Protein AF-A8DVA4-F1 (afdb_monomer_lite)

InterPro domains:
  IPR002049 Laminin-type EGF domain [PF00053] (13-59)
  IPR002049 Laminin-type EGF domain [PF00053] (142-187)
  IPR002049 Laminin-type EGF domain [PF00053] (190-232)
  IPR002049 Laminin-type EGF domain [PS01248] (33-64)
  IPR002049 Laminin-type EGF domain [PS01248] (161-192)
  IPR002049 Laminin-type EGF domain [PS01248] (208-234)
  IPR002049 Laminin-type EGF domain [PS50027] (13-61)
  IPR002049 Laminin-type EGF domain [PS50027] (92-137)
  IPR002049 Laminin-type EGF domain [PS50027] (142-189)
  IPR002049 Laminin-type EGF domain [PS50027] (190-236)
  IPR002049 Laminin-type EGF domain [SM00180] (13-59)
  IPR002049 Laminin-type EGF domain [SM00180] (62-90)
  IPR002049 Laminin-type EGF domain [SM00180] (92-135)
  IPR002049 Laminin-type EGF domain [SM00180] (142-187)
  IPR002049 Laminin-type EGF domain [SM00180] (190-234)
  IPR002049 Laminin-type EGF domain [cd00055] (12-58)
  IPR002049 Laminin-type EGF domain [cd00055] (61-93)
  IPR002049 Laminin-type EGF domain [cd00055] (141-186)
  IPR002049 Laminin-type EGF domain [cd00055] (190-230)
  IPR050440 Laminin/Netrin Extracellular Matrix [PTHR10574] (88-228)

Structure (mmCIF, N/CA/C/O backbone):
data_AF-A8DVA4-F1
#
_entry.id   AF-A8DVA4-F1
#
loop_
_atom_site.group_PDB
_atom_site.id
_atom_site.type_symbol
_atom_site.label_atom_id
_atom_site.label_alt_id
_atom_site.label_comp_id
_atom_site.label_asym_id
_atom_site.label_entity_id
_atom_site.label_seq_id
_atom_site.pdbx_PDB_ins_code
_atom_site.Cartn_x
_atom_site.Cartn_y
_atom_site.Cartn_z
_atom_site.occupancy
_atom_site.B_iso_or_equiv
_atom_site.auth_seq_id
_atom_site.auth_comp_id
_atom_site.auth_asym_id
_atom_site.auth_atom_id
_atom_site.pdbx_PDB_model_num
ATOM 1 N N . MET A 1 1 ? 62.170 -13.443 -67.696 1.00 37.50 1 MET A N 1
ATOM 2 C CA . MET A 1 1 ? 60.790 -12.915 -67.699 1.00 37.50 1 MET A CA 1
ATOM 3 C C . MET A 1 1 ? 60.498 -12.445 -66.288 1.00 37.50 1 MET A C 1
ATOM 5 O O . MET A 1 1 ? 60.529 -13.262 -65.378 1.00 37.50 1 MET A O 1
ATOM 9 N N . ALA A 1 2 ? 60.386 -11.131 -66.094 1.00 36.75 2 ALA A N 1
ATOM 10 C CA . ALA A 1 2 ? 60.091 -10.539 -64.796 1.00 36.75 2 ALA A CA 1
ATOM 11 C C . ALA A 1 2 ? 58.636 -10.848 -64.428 1.00 36.75 2 ALA A C 1
ATOM 13 O O . ALA A 1 2 ? 57.734 -10.606 -65.226 1.00 36.75 2 ALA A O 1
ATOM 14 N N . ILE A 1 3 ? 58.431 -11.410 -63.241 1.00 45.62 3 ILE A N 1
ATOM 15 C CA . ILE A 1 3 ? 57.110 -11.604 -62.650 1.00 45.62 3 ILE A CA 1
ATOM 16 C C . ILE A 1 3 ? 56.708 -10.232 -62.107 1.00 45.62 3 ILE A C 1
ATOM 18 O O . ILE A 1 3 ? 57.308 -9.738 -61.153 1.00 45.62 3 ILE A O 1
ATOM 22 N N . SER A 1 4 ? 55.777 -9.565 -62.780 1.00 40.62 4 SER A N 1
ATOM 23 C CA . SER A 1 4 ? 55.211 -8.292 -62.345 1.00 40.62 4 SER A CA 1
ATOM 24 C C . SER A 1 4 ? 54.438 -8.502 -61.042 1.00 40.62 4 SER A C 1
ATOM 26 O O . SER A 1 4 ? 53.299 -8.965 -61.057 1.00 40.62 4 SER A O 1
ATOM 28 N N . ASN A 1 5 ? 55.075 -8.175 -59.916 1.00 46.50 5 ASN A N 1
ATOM 29 C CA . ASN A 1 5 ? 54.408 -7.951 -58.637 1.00 46.50 5 ASN A CA 1
ATOM 30 C C . ASN A 1 5 ? 53.567 -6.673 -58.759 1.00 46.50 5 ASN A C 1
ATOM 32 O O . ASN A 1 5 ? 54.051 -5.573 -58.492 1.00 46.50 5 ASN A O 1
ATOM 36 N N . GLU A 1 6 ? 52.315 -6.816 -59.188 1.00 52.66 6 GLU A N 1
ATOM 37 C CA . GLU A 1 6 ? 51.315 -5.774 -58.981 1.00 52.66 6 GLU A CA 1
ATOM 38 C C . GLU A 1 6 ? 51.018 -5.689 -57.473 1.00 52.66 6 GLU A C 1
ATOM 40 O O . GLU A 1 6 ? 50.714 -6.712 -56.850 1.00 52.66 6 GLU A O 1
ATOM 45 N N . PRO A 1 7 ? 51.142 -4.510 -56.841 1.00 56.00 7 PRO A N 1
ATOM 46 C CA . PRO A 1 7 ? 50.839 -4.369 -55.427 1.00 56.00 7 PRO A CA 1
ATOM 47 C C . PRO A 1 7 ? 49.340 -4.605 -55.232 1.00 56.00 7 PRO A C 1
ATOM 49 O O . PRO A 1 7 ? 48.528 -4.038 -55.961 1.00 56.00 7 PRO A O 1
ATOM 52 N N . PHE A 1 8 ? 48.973 -5.433 -54.249 1.00 52.84 8 PHE A N 1
ATOM 53 C CA . PHE A 1 8 ? 47.598 -5.572 -53.764 1.00 52.84 8 PHE A CA 1
ATOM 54 C C . PHE A 1 8 ? 47.007 -4.174 -53.543 1.00 52.84 8 PHE A C 1
ATOM 56 O O . PHE A 1 8 ? 47.303 -3.509 -52.551 1.00 52.84 8 PHE A O 1
ATOM 63 N N . ARG A 1 9 ? 46.209 -3.692 -54.497 1.00 53.12 9 ARG A N 1
ATOM 64 C CA . ARG A 1 9 ? 45.532 -2.407 -54.385 1.00 53.12 9 ARG A CA 1
ATOM 65 C C . ARG A 1 9 ? 44.476 -2.575 -53.306 1.00 53.12 9 ARG A C 1
ATOM 67 O O . ARG A 1 9 ? 43.527 -3.335 -53.493 1.00 53.12 9 ARG A O 1
ATOM 74 N N . SER A 1 10 ? 44.677 -1.919 -52.165 1.00 54.81 10 SER A N 1
ATOM 75 C CA . SER A 1 10 ? 43.708 -1.889 -51.072 1.00 54.81 10 SER A CA 1
ATOM 76 C C . SER A 1 10 ? 42.326 -1.566 -51.653 1.00 54.81 10 SER A C 1
ATOM 78 O O . SER A 1 10 ? 42.236 -0.638 -52.468 1.00 54.81 10 SER A O 1
ATOM 80 N N . PRO A 1 11 ? 41.259 -2.315 -51.311 1.00 64.12 11 PRO A N 1
ATOM 81 C CA . PRO A 1 11 ? 39.921 -1.973 -51.773 1.00 64.12 11 PRO A CA 1
ATOM 82 C C . PRO A 1 11 ? 39.641 -0.519 -51.399 1.00 64.12 11 PRO A C 1
ATOM 84 O O . PRO A 1 11 ? 39.952 -0.102 -50.282 1.00 64.12 11 PRO A O 1
ATOM 87 N N . ALA A 1 12 ? 39.114 0.256 -52.350 1.00 72.38 12 ALA A N 1
ATOM 88 C CA . ALA A 1 12 ? 38.817 1.666 -52.136 1.00 72.38 12 ALA A CA 1
ATOM 89 C C . ALA A 1 12 ? 38.001 1.846 -50.844 1.00 72.38 12 ALA A C 1
ATOM 91 O O . ALA A 1 12 ? 37.095 1.054 -50.563 1.00 72.38 12 ALA A O 1
ATOM 92 N N . CYS A 1 13 ? 38.342 2.865 -50.050 1.00 80.06 13 CYS A N 1
ATOM 93 C CA . CYS A 1 13 ? 37.612 3.177 -48.827 1.00 80.06 13 CYS A CA 1
ATOM 94 C C . CYS A 1 13 ? 36.155 3.505 -49.196 1.00 80.06 13 CYS A C 1
ATOM 96 O O . CYS A 1 13 ? 35.896 4.479 -49.897 1.00 80.06 13 CYS A O 1
ATOM 98 N N . SER A 1 14 ? 35.217 2.665 -48.758 1.00 88.62 14 SER A N 1
ATOM 99 C CA . SER A 1 14 ? 33.776 2.839 -48.970 1.00 88.62 14 SER A CA 1
ATOM 100 C C . SER A 1 14 ? 33.140 3.216 -47.639 1.00 88.62 14 SER A C 1
ATOM 102 O O . SER A 1 14 ? 32.446 2.407 -47.032 1.00 88.62 14 SER A O 1
ATOM 104 N N . CYS A 1 15 ? 33.480 4.406 -47.151 1.00 90.88 15 CYS A N 1
ATOM 105 C CA . CYS A 1 15 ? 33.060 4.908 -45.849 1.00 90.88 15 CYS A CA 1
ATOM 106 C C . CYS A 1 15 ? 31.661 5.547 -45.928 1.00 90.88 15 CYS A C 1
ATOM 108 O O . CYS A 1 15 ? 31.385 6.317 -46.848 1.00 90.88 15 CYS A O 1
ATOM 110 N N . ASP A 1 16 ? 30.792 5.260 -44.957 1.00 93.19 16 ASP A N 1
ATOM 111 C CA . ASP A 1 16 ? 29.444 5.826 -44.867 1.00 93.19 16 ASP A CA 1
ATOM 112 C C . ASP A 1 16 ? 29.509 7.345 -44.614 1.00 93.19 16 ASP A C 1
ATOM 114 O O . ASP A 1 16 ? 30.217 7.777 -43.694 1.00 93.19 16 ASP A O 1
ATOM 118 N N . PRO A 1 17 ? 28.788 8.174 -45.389 1.00 91.94 17 PRO A N 1
ATOM 119 C CA . PRO A 1 17 ? 28.877 9.630 -45.293 1.00 91.94 17 PRO A CA 1
ATOM 120 C C . PRO A 1 17 ? 28.324 10.218 -43.994 1.00 91.94 17 PRO A C 1
ATOM 122 O O . PRO A 1 17 ? 28.777 11.279 -43.554 1.00 91.94 17 PRO A O 1
ATOM 125 N N . LEU A 1 18 ? 27.356 9.556 -43.363 1.00 92.31 18 LEU A N 1
ATOM 126 C CA . LEU A 1 18 ? 26.796 9.995 -42.091 1.00 92.31 18 LEU A CA 1
ATOM 127 C C . LEU A 1 18 ? 27.653 9.495 -40.933 1.00 92.31 18 LEU A C 1
ATOM 129 O O . LEU A 1 18 ? 27.952 10.280 -40.035 1.00 92.31 18 LEU A O 1
ATOM 133 N N . GLY A 1 19 ? 28.100 8.241 -40.976 1.00 91.56 19 GLY A N 1
ATOM 134 C CA . GLY A 1 19 ? 28.816 7.593 -39.880 1.00 91.56 19 GLY A CA 1
ATOM 135 C C . GLY A 1 19 ? 30.330 7.822 -39.844 1.00 91.56 19 GLY A C 1
ATOM 136 O O . GLY A 1 19 ? 30.945 7.673 -38.784 1.00 91.56 19 GLY A O 1
ATOM 137 N N . SER A 1 20 ? 30.954 8.220 -40.953 1.00 94.19 20 SER A N 1
ATOM 138 C CA . SER A 1 20 ? 32.409 8.416 -41.050 1.00 94.19 20 SER A CA 1
ATOM 139 C C . SER A 1 20 ? 32.813 9.880 -40.912 1.00 94.19 20 SER A C 1
ATOM 141 O O . SER A 1 20 ? 32.135 10.787 -41.389 1.00 94.19 20 SER A O 1
ATOM 143 N N . ARG A 1 21 ? 33.958 10.135 -40.271 1.00 91.94 21 ARG A N 1
ATOM 144 C CA . ARG A 1 21 ? 34.564 11.476 -40.174 1.00 91.94 21 ARG A CA 1
ATOM 145 C C . ARG A 1 21 ? 35.151 11.937 -41.507 1.00 91.94 21 ARG A C 1
ATOM 147 O O . ARG A 1 21 ? 35.203 13.133 -41.766 1.00 91.94 21 ARG A O 1
ATOM 154 N N . THR A 1 22 ? 35.603 10.987 -42.317 1.00 87.00 22 THR A N 1
ATOM 155 C CA . THR A 1 22 ? 36.214 11.191 -43.631 1.00 87.00 22 THR A CA 1
ATOM 156 C C . THR A 1 22 ? 35.702 10.118 -44.595 1.00 87.00 22 THR A C 1
ATOM 158 O O . THR A 1 22 ? 35.443 8.988 -44.188 1.00 87.00 22 THR A O 1
ATOM 161 N N . LEU A 1 23 ? 35.526 10.476 -45.871 1.00 82.19 23 LEU A N 1
ATOM 162 C CA . LEU A 1 23 ? 34.936 9.590 -46.890 1.00 82.19 23 LEU A CA 1
ATOM 163 C C . LEU A 1 23 ? 35.958 8.683 -47.587 1.00 82.19 23 LEU A C 1
ATOM 165 O O . LEU A 1 23 ? 35.612 7.598 -48.042 1.00 82.19 23 LEU A O 1
ATOM 169 N N . SER A 1 24 ? 37.210 9.134 -47.668 1.00 79.38 24 SER A N 1
ATOM 170 C CA . SER A 1 24 ? 38.238 8.517 -48.519 1.00 79.38 24 SER A CA 1
ATOM 171 C C . SER A 1 24 ? 39.495 8.106 -47.751 1.00 79.38 24 SER A C 1
ATOM 173 O O . SER A 1 24 ? 40.436 7.596 -48.352 1.00 79.38 24 SER A O 1
ATOM 175 N N . GLU A 1 25 ? 39.528 8.335 -46.436 1.00 83.19 25 GLU A N 1
ATOM 176 C CA . GLU A 1 25 ? 40.659 7.985 -45.575 1.00 83.19 25 GLU A CA 1
ATOM 177 C C . GLU A 1 25 ? 40.279 6.804 -44.678 1.00 83.19 25 GLU A C 1
ATOM 179 O O . GLU A 1 25 ? 39.470 6.936 -43.757 1.00 83.19 25 GLU A O 1
ATOM 184 N N . CYS A 1 26 ? 40.884 5.650 -44.938 1.00 86.12 26 CYS A N 1
ATOM 185 C CA . CYS A 1 26 ? 40.754 4.450 -44.122 1.00 86.12 26 CYS A CA 1
ATOM 186 C C . CYS A 1 26 ? 42.135 3.865 -43.805 1.00 86.12 26 CYS A C 1
ATOM 188 O O . CYS A 1 26 ? 43.135 4.213 -44.438 1.00 86.12 26 CYS A O 1
ATOM 190 N N . GLU A 1 27 ? 42.206 3.011 -42.786 1.00 86.94 27 GLU A N 1
ATOM 191 C CA . GLU A 1 27 ? 43.469 2.419 -42.350 1.00 86.94 27 GLU A CA 1
ATOM 192 C C . GLU A 1 27 ? 44.123 1.579 -43.465 1.00 86.94 27 GLU A C 1
ATOM 194 O O . GLU A 1 27 ? 43.429 0.806 -44.135 1.00 86.94 27 GLU A O 1
ATOM 199 N N . PRO A 1 28 ? 45.458 1.675 -43.652 1.00 78.75 28 PRO A N 1
ATOM 200 C CA . PRO A 1 28 ? 46.164 0.980 -44.735 1.00 78.75 28 PRO A CA 1
ATOM 201 C C . PRO A 1 28 ? 46.020 -0.546 -44.691 1.00 78.75 28 PRO A C 1
ATOM 203 O O . PRO A 1 28 ? 46.065 -1.204 -45.729 1.00 78.75 28 PRO A O 1
ATOM 206 N N . TYR A 1 29 ? 45.832 -1.100 -43.491 1.00 78.12 29 TYR A N 1
ATOM 207 C CA . TYR A 1 29 ? 45.608 -2.519 -43.240 1.00 78.12 29 TYR A CA 1
ATOM 208 C C . TYR A 1 29 ? 44.183 -2.708 -42.711 1.00 78.12 29 TYR A C 1
ATOM 210 O O . TYR A 1 29 ? 43.755 -1.999 -41.809 1.00 78.12 29 TYR A O 1
ATOM 218 N N . GLY A 1 30 ? 43.418 -3.632 -43.296 1.00 79.69 30 GLY A N 1
ATOM 219 C CA . GLY A 1 30 ? 42.023 -3.895 -42.906 1.00 79.69 30 GLY A CA 1
ATOM 220 C C . GLY A 1 30 ? 40.982 -2.898 -43.445 1.00 79.69 30 GLY A C 1
ATOM 221 O O . GLY A 1 30 ? 39.808 -3.256 -43.543 1.00 79.69 30 GLY A O 1
ATOM 222 N N . GLY A 1 31 ? 41.386 -1.694 -43.872 1.00 85.06 31 GLY A N 1
ATOM 223 C CA . GLY A 1 31 ? 40.503 -0.729 -44.540 1.00 85.06 31 GLY A CA 1
ATOM 224 C C . GLY A 1 31 ? 39.415 -0.150 -43.633 1.00 85.06 31 GLY A C 1
ATOM 225 O O . GLY A 1 31 ? 38.312 0.112 -44.108 1.00 85.06 31 GLY A O 1
ATOM 226 N N . GLN A 1 32 ? 39.700 -0.000 -42.337 1.00 90.38 32 GLN A N 1
ATOM 227 C CA . GLN A 1 32 ? 38.777 0.558 -41.348 1.00 90.38 32 GLN A CA 1
ATOM 228 C C . GLN A 1 32 ? 38.644 2.079 -41.522 1.00 90.38 32 GLN A C 1
ATOM 230 O O . GLN A 1 32 ? 39.634 2.811 -41.472 1.00 90.38 32 GLN A O 1
ATOM 235 N N . CYS A 1 33 ? 37.419 2.564 -41.711 1.00 92.50 33 CYS A N 1
ATOM 236 C CA . CYS A 1 33 ? 37.088 3.986 -41.782 1.00 92.50 33 CYS A CA 1
ATOM 237 C C . CYS A 1 33 ? 37.129 4.643 -40.393 1.00 92.50 33 CYS A C 1
ATOM 239 O O . CYS A 1 33 ? 36.908 3.998 -39.362 1.00 92.50 33 CYS A O 1
ATOM 241 N N . ARG A 1 34 ? 37.384 5.957 -40.350 1.00 93.00 34 ARG A N 1
ATOM 242 C CA . ARG A 1 34 ? 37.412 6.719 -39.090 1.00 93.00 34 ARG A CA 1
ATOM 243 C C . ARG A 1 34 ? 35.992 7.074 -38.651 1.00 93.00 34 ARG A C 1
ATOM 245 O O . ARG A 1 34 ? 35.447 8.087 -39.082 1.00 93.00 34 ARG A O 1
ATOM 252 N N . CYS A 1 35 ? 35.401 6.270 -37.774 1.00 94.12 35 CYS A N 1
ATOM 253 C CA . CYS A 1 35 ? 34.000 6.435 -37.380 1.00 94.12 35 CYS A CA 1
ATOM 254 C C . CYS A 1 35 ? 33.743 7.628 -36.440 1.00 94.12 35 CYS A C 1
ATOM 256 O O . CYS A 1 35 ? 34.598 8.054 -35.646 1.00 94.12 35 CYS A O 1
ATOM 258 N N . LYS A 1 36 ? 32.533 8.184 -36.531 1.00 95.44 36 LYS A N 1
ATOM 259 C CA . LYS A 1 36 ? 31.990 9.179 -35.598 1.00 95.44 36 LYS A CA 1
ATOM 260 C C . LYS A 1 36 ? 31.620 8.538 -34.247 1.00 95.44 36 LYS A C 1
ATOM 262 O O . LYS A 1 36 ? 31.597 7.309 -34.128 1.00 95.44 36 LYS A O 1
ATOM 267 N N . PRO A 1 37 ? 31.397 9.339 -33.187 1.00 96.44 37 PRO A N 1
ATOM 268 C CA . PRO A 1 37 ? 31.003 8.818 -31.879 1.00 96.44 37 PRO A CA 1
ATOM 269 C C . PRO A 1 37 ? 29.767 7.911 -31.960 1.00 96.44 37 PRO A C 1
ATOM 271 O O . PRO A 1 37 ? 28.812 8.213 -32.667 1.00 96.44 37 PRO A O 1
ATOM 274 N N . GLY A 1 38 ? 29.803 6.779 -31.252 1.00 94.31 38 GLY A N 1
ATOM 275 C CA . GLY A 1 38 ? 28.694 5.818 -31.238 1.00 94.31 38 GLY A CA 1
ATOM 276 C C . GLY A 1 38 ? 28.520 4.988 -32.518 1.00 94.31 38 GLY A C 1
ATOM 277 O O . GLY A 1 38 ? 27.578 4.210 -32.584 1.00 94.31 38 GLY A O 1
ATOM 278 N N . VAL A 1 39 ? 29.412 5.110 -33.508 1.00 95.69 39 VAL A N 1
ATOM 279 C CA . VAL A 1 39 ? 29.338 4.414 -34.807 1.00 95.69 39 VAL A CA 1
ATOM 280 C C . VAL A 1 39 ? 30.402 3.316 -34.911 1.00 95.69 39 VAL A C 1
ATOM 282 O O . VAL A 1 39 ? 31.525 3.487 -34.431 1.00 95.69 39 VAL A O 1
ATOM 285 N N . GLU A 1 40 ? 30.071 2.192 -35.540 1.00 94.44 40 GLU A N 1
ATOM 286 C CA . GLU A 1 40 ? 30.965 1.056 -35.787 1.00 94.44 40 GLU A CA 1
ATOM 287 C C . GLU A 1 40 ? 30.783 0.438 -37.181 1.00 94.44 40 GLU A C 1
ATOM 289 O O . GLU A 1 40 ? 29.940 0.855 -37.974 1.00 94.44 40 GLU A O 1
ATOM 294 N N . GLY A 1 41 ? 31.574 -0.602 -37.453 1.00 92.50 41 GLY A N 1
ATOM 295 C CA . GLY A 1 41 ? 31.666 -1.255 -38.753 1.00 92.50 41 GLY A CA 1
ATOM 296 C C . GLY A 1 41 ? 32.879 -0.758 -39.529 1.00 92.50 41 GLY A C 1
ATOM 297 O O . GLY A 1 41 ? 33.401 0.327 -39.269 1.00 92.50 41 GLY A O 1
ATOM 298 N N . ARG A 1 42 ? 33.340 -1.563 -40.491 1.00 91.44 42 ARG A N 1
ATOM 299 C CA . ARG A 1 42 ? 34.504 -1.228 -41.328 1.00 91.44 42 ARG A CA 1
ATOM 300 C C . ARG A 1 42 ? 34.286 0.066 -42.111 1.00 91.44 42 ARG A C 1
ATOM 302 O O . ARG A 1 42 ? 35.203 0.863 -42.252 1.00 91.44 42 ARG A O 1
ATOM 309 N N . ASP A 1 43 ? 33.066 0.256 -42.585 1.00 92.88 43 ASP A N 1
ATOM 310 C CA . ASP A 1 43 ? 32.562 1.410 -43.323 1.00 92.88 43 ASP A CA 1
ATOM 311 C C . ASP A 1 43 ? 31.897 2.464 -42.428 1.00 92.88 43 ASP A C 1
ATOM 313 O O . ASP A 1 43 ? 31.468 3.491 -42.934 1.00 92.88 43 ASP A O 1
ATOM 317 N N . CYS A 1 44 ? 31.804 2.236 -41.115 1.00 94.44 44 CYS A N 1
ATOM 318 C CA . CYS A 1 44 ? 31.033 3.072 -40.196 1.00 94.44 44 CYS A CA 1
ATOM 319 C C . CYS A 1 44 ? 29.532 3.163 -40.547 1.00 94.44 44 CYS A C 1
ATOM 321 O O . CYS A 1 44 ? 28.903 4.188 -40.296 1.00 94.44 44 CYS A O 1
ATOM 323 N N . GLY A 1 45 ? 28.948 2.109 -41.125 1.00 94.00 45 GLY A N 1
ATOM 324 C CA . GLY A 1 45 ? 27.555 2.114 -41.586 1.00 94.00 45 GLY A CA 1
ATOM 325 C C . GLY A 1 45 ? 26.488 1.867 -40.511 1.00 94.00 45 GLY A C 1
ATOM 326 O O . GLY A 1 45 ? 25.301 1.868 -40.831 1.00 94.00 45 GLY A O 1
ATOM 327 N N . ARG A 1 46 ? 26.850 1.618 -39.241 1.00 94.69 46 ARG A N 1
ATOM 328 C CA . ARG A 1 46 ? 25.865 1.299 -38.187 1.00 94.69 46 ARG A CA 1
ATOM 329 C C . ARG A 1 46 ? 26.241 1.817 -36.805 1.00 94.69 46 ARG A C 1
ATOM 331 O O . ARG A 1 46 ? 27.412 2.032 -36.502 1.00 94.69 46 ARG A O 1
ATOM 338 N N . CYS A 1 47 ? 25.240 1.995 -35.950 1.00 95.62 47 CYS A N 1
ATOM 339 C CA . CYS A 1 47 ? 25.467 2.351 -34.553 1.00 95.62 47 CYS A CA 1
ATOM 340 C C . CYS A 1 47 ? 26.055 1.176 -33.762 1.00 95.62 47 CYS A C 1
ATOM 342 O O . CYS A 1 47 ? 25.744 0.013 -34.023 1.00 95.62 47 CYS A O 1
ATOM 344 N N . LYS A 1 48 ? 26.895 1.498 -32.775 1.00 94.06 48 LYS A N 1
ATOM 345 C CA . LYS A 1 48 ? 27.372 0.555 -31.758 1.00 94.06 48 LYS A CA 1
ATOM 346 C C . LYS A 1 48 ? 26.196 0.059 -30.914 1.00 94.06 48 LYS A C 1
ATOM 348 O O . LYS A 1 48 ? 25.263 0.832 -30.693 1.00 94.06 48 LYS A O 1
ATOM 353 N N . PRO A 1 49 ? 26.256 -1.164 -30.358 1.00 90.94 49 PRO A N 1
ATOM 354 C CA . PRO A 1 49 ? 25.323 -1.582 -29.317 1.00 90.94 49 PRO A CA 1
ATOM 355 C C . PRO A 1 49 ? 25.243 -0.531 -28.200 1.00 90.94 49 PRO A C 1
ATOM 357 O O . PRO A 1 49 ? 26.273 -0.036 -27.737 1.00 90.94 49 PRO A O 1
ATOM 360 N N . GLY A 1 50 ? 24.025 -0.162 -27.801 1.00 90.25 50 GLY A N 1
ATOM 361 C CA . GLY A 1 50 ? 23.795 0.926 -26.843 1.00 90.25 50 GLY A CA 1
ATOM 362 C C . GLY A 1 50 ? 23.740 2.328 -27.467 1.00 90.25 50 GLY A C 1
ATOM 363 O O . GLY A 1 50 ? 23.701 3.311 -26.728 1.00 90.25 50 GLY A O 1
ATOM 364 N N . PHE A 1 51 ? 23.720 2.444 -28.800 1.00 93.94 51 PHE A N 1
ATOM 365 C CA . PHE A 1 51 ? 23.526 3.699 -29.523 1.00 93.94 51 PHE A CA 1
ATOM 366 C C . PHE A 1 51 ? 22.472 3.557 -30.631 1.00 93.94 51 PHE A C 1
ATOM 368 O O . PHE A 1 51 ? 22.334 2.497 -31.235 1.00 93.94 51 PHE A O 1
ATOM 375 N N . TYR A 1 52 ? 21.766 4.646 -30.934 1.00 94.94 52 TYR A N 1
ATOM 376 C CA . TYR A 1 52 ? 20.719 4.704 -31.952 1.00 94.94 52 TYR A CA 1
ATOM 377 C C . TYR A 1 52 ? 20.715 6.042 -32.699 1.00 94.94 52 TYR A C 1
ATOM 379 O O . TYR A 1 52 ? 21.377 6.997 -32.285 1.00 94.94 52 TYR A O 1
ATOM 387 N N . ASN A 1 53 ? 19.924 6.118 -33.772 1.00 94.19 53 ASN A N 1
ATOM 388 C CA . ASN A 1 53 ? 19.677 7.328 -34.561 1.00 94.19 53 ASN A CA 1
ATOM 389 C C . ASN A 1 53 ? 20.977 7.960 -35.096 1.00 94.19 53 ASN A C 1
ATOM 391 O O . ASN A 1 53 ? 21.549 8.882 -34.509 1.00 94.19 53 ASN A O 1
ATOM 395 N N . MET A 1 54 ? 21.439 7.422 -36.227 1.00 94.50 54 MET A N 1
ATOM 396 C CA . MET A 1 54 ? 22.615 7.900 -36.952 1.00 94.50 54 MET A CA 1
ATOM 397 C C . MET A 1 54 ? 22.355 9.281 -37.565 1.00 94.50 54 MET A C 1
ATOM 399 O O . MET A 1 54 ? 21.497 9.437 -38.433 1.00 94.50 54 MET A O 1
ATOM 403 N N . THR A 1 55 ? 23.141 10.274 -37.157 1.00 93.38 55 THR A N 1
ATOM 404 C CA . THR A 1 55 ? 23.093 11.644 -37.688 1.00 93.38 55 THR A CA 1
ATOM 405 C C . THR A 1 55 ? 24.465 12.090 -38.192 1.00 93.38 55 THR A C 1
ATOM 407 O O . THR A 1 55 ? 25.452 11.362 -38.078 1.00 93.38 55 THR A O 1
ATOM 410 N N . SER A 1 56 ? 24.567 13.323 -38.702 1.00 91.31 56 SER A N 1
ATOM 411 C CA . SER A 1 56 ? 25.855 13.925 -39.065 1.00 91.31 56 SER A CA 1
ATOM 412 C C . SER A 1 56 ? 26.836 14.040 -37.891 1.00 91.31 56 SER A C 1
ATOM 414 O O . SER A 1 56 ? 28.033 14.139 -38.140 1.00 91.31 56 SER A O 1
ATOM 416 N N . GLU A 1 57 ? 26.370 13.979 -36.643 1.00 93.31 57 GLU A N 1
ATOM 417 C CA . GLU A 1 57 ? 27.211 14.031 -35.438 1.00 93.31 57 GLU A CA 1
ATOM 418 C C . GLU A 1 57 ? 27.620 12.634 -34.923 1.00 93.31 57 GLU A C 1
ATOM 420 O O . GLU A 1 57 ? 28.450 12.519 -34.020 1.00 93.31 57 GLU A O 1
ATOM 425 N N . GLY A 1 58 ? 27.081 11.559 -35.509 1.00 93.50 58 GLY A N 1
ATOM 426 C CA . GLY A 1 58 ? 27.220 10.178 -35.033 1.00 93.50 58 GLY A CA 1
ATOM 427 C C . GLY A 1 58 ? 25.917 9.623 -34.452 1.00 93.50 58 GLY A C 1
ATOM 428 O O . GLY A 1 58 ? 24.833 10.133 -34.752 1.00 93.50 58 GLY A O 1
ATOM 429 N N . CYS A 1 59 ? 26.019 8.572 -33.632 1.00 96.44 59 CYS A N 1
ATOM 430 C CA . CYS A 1 59 ? 24.865 7.953 -32.971 1.00 96.44 59 CYS A CA 1
ATOM 431 C C . CYS A 1 59 ? 24.695 8.448 -31.533 1.00 96.44 59 CYS A C 1
ATOM 433 O O . CYS A 1 59 ? 25.668 8.719 -30.823 1.00 96.44 59 CYS A O 1
ATOM 435 N N . ARG A 1 60 ? 23.443 8.516 -31.077 1.00 94.75 60 ARG A N 1
ATOM 436 C CA . ARG A 1 60 ? 23.069 8.932 -29.720 1.00 94.75 60 ARG A CA 1
ATOM 437 C C . ARG A 1 60 ? 23.041 7.726 -28.779 1.00 94.75 60 ARG A C 1
ATOM 439 O O . ARG A 1 60 ? 22.571 6.674 -29.197 1.00 94.75 60 ARG A O 1
ATOM 446 N N . PRO A 1 61 ? 23.506 7.842 -27.526 1.00 93.00 61 PRO A N 1
ATOM 447 C CA . PRO A 1 61 ? 23.425 6.739 -26.571 1.00 93.00 61 PRO A CA 1
ATOM 448 C C . PRO A 1 61 ? 21.964 6.415 -26.223 1.00 93.00 61 PRO A C 1
ATOM 450 O O . PRO A 1 61 ? 21.137 7.324 -26.112 1.00 93.00 61 PRO A O 1
ATOM 453 N N . CYS A 1 62 ? 21.652 5.132 -26.038 1.00 91.94 62 CYS A N 1
ATOM 454 C CA . CYS A 1 62 ? 20.360 4.670 -25.531 1.00 91.94 62 CYS A CA 1
ATOM 455 C C . CYS A 1 62 ? 20.131 5.182 -24.095 1.00 91.94 62 CYS A C 1
ATOM 457 O O . CYS A 1 62 ? 21.063 5.217 -23.292 1.00 91.94 62 CYS A O 1
ATOM 459 N N . ASP A 1 63 ? 18.885 5.505 -23.738 1.00 90.06 63 ASP A N 1
ATOM 460 C CA . ASP A 1 63 ? 18.496 5.869 -22.363 1.00 90.06 63 ASP A CA 1
ATOM 461 C C . ASP A 1 63 ? 17.691 4.744 -21.692 1.00 90.06 63 ASP A C 1
ATOM 463 O O . ASP A 1 63 ? 16.584 4.930 -21.193 1.00 90.06 63 ASP A O 1
ATOM 467 N N . CYS A 1 64 ? 18.244 3.533 -21.722 1.00 88.88 64 CYS A N 1
ATOM 468 C CA . CYS A 1 64 ? 17.637 2.354 -21.111 1.00 88.88 64 CYS A CA 1
ATOM 469 C C . CYS A 1 64 ? 18.254 2.119 -19.723 1.00 88.88 64 CYS A C 1
ATOM 471 O O . CYS A 1 64 ? 19.470 1.961 -19.598 1.00 88.88 64 CYS A O 1
ATOM 473 N N . LYS A 1 65 ? 17.420 2.085 -18.681 1.00 83.62 65 LYS A N 1
ATOM 474 C CA . LYS A 1 65 ? 17.785 1.863 -17.271 1.00 83.62 65 LYS A CA 1
ATOM 475 C C . LYS A 1 65 ? 17.909 0.381 -16.892 1.00 83.62 65 LYS A C 1
ATOM 477 O O . LYS A 1 65 ? 18.448 0.077 -15.832 1.00 83.62 65 LYS A O 1
ATOM 482 N N . GLY A 1 66 ? 17.412 -0.522 -17.737 1.00 71.25 66 GLY A N 1
ATOM 483 C CA . GLY A 1 66 ? 17.501 -1.969 -17.532 1.00 71.25 66 GLY A CA 1
ATOM 484 C C . GLY A 1 66 ? 18.915 -2.536 -17.739 1.00 71.25 66 GLY A C 1
ATOM 485 O O . GLY A 1 66 ? 19.789 -1.855 -18.283 1.00 71.25 66 GLY A O 1
ATOM 486 N N . PRO A 1 67 ? 19.160 -3.798 -17.339 1.00 62.94 67 PRO A N 1
ATOM 487 C CA . PRO A 1 67 ? 20.459 -4.440 -17.524 1.00 62.94 67 PRO A CA 1
ATOM 488 C C . PRO A 1 67 ? 20.837 -4.486 -19.015 1.00 62.94 67 PRO A C 1
ATOM 490 O O . PRO A 1 67 ? 20.010 -4.810 -19.863 1.00 62.94 67 PRO A O 1
ATOM 493 N N . ASN A 1 68 ? 22.097 -4.162 -19.319 1.00 68.25 68 ASN A N 1
ATOM 494 C CA . ASN A 1 68 ? 22.721 -4.109 -20.654 1.00 68.25 68 ASN A CA 1
ATOM 495 C C . ASN A 1 68 ? 22.338 -2.934 -21.579 1.00 68.25 68 ASN A C 1
ATOM 497 O O . ASN A 1 68 ? 22.969 -2.798 -22.623 1.00 68.25 68 ASN A O 1
ATOM 501 N N . SER A 1 69 ? 21.376 -2.077 -21.213 1.00 74.50 69 SER A N 1
ATOM 502 C CA . SER A 1 69 ? 21.017 -0.834 -21.927 1.00 74.50 69 SER A CA 1
ATOM 503 C C . SER A 1 69 ? 20.930 -0.931 -23.467 1.00 74.50 69 SER A C 1
ATOM 505 O O . SER A 1 69 ? 21.331 -0.008 -24.179 1.00 74.50 69 SER A O 1
ATOM 507 N N . VAL A 1 70 ? 20.421 -2.049 -23.994 1.00 85.50 70 VAL A N 1
ATOM 508 C CA . VAL A 1 70 ? 20.288 -2.284 -25.441 1.00 85.50 70 VAL A CA 1
ATOM 509 C C . VAL A 1 70 ? 18.995 -1.653 -25.958 1.00 85.50 70 VAL A C 1
ATOM 511 O O . VAL A 1 70 ? 17.931 -1.804 -25.354 1.00 85.50 70 VAL A O 1
ATOM 514 N N . CYS A 1 71 ? 19.088 -0.953 -27.087 1.00 90.06 71 CYS A N 1
ATOM 515 C CA . CYS A 1 71 ? 17.941 -0.403 -27.795 1.00 90.06 71 CYS A CA 1
ATOM 516 C C . CYS A 1 71 ? 18.055 -0.626 -29.303 1.00 90.06 71 CYS A C 1
ATOM 518 O O . CYS A 1 71 ? 19.149 -0.863 -29.824 1.00 90.06 71 CYS A O 1
ATOM 520 N N . ASP A 1 72 ? 16.922 -0.530 -29.992 1.00 91.06 72 ASP A N 1
ATOM 521 C CA . ASP A 1 72 ? 16.851 -0.576 -31.446 1.00 91.06 72 ASP A CA 1
ATOM 522 C C . ASP A 1 72 ? 17.708 0.554 -32.062 1.00 91.06 72 ASP A C 1
ATOM 524 O O . ASP A 1 72 ? 17.536 1.725 -31.703 1.00 91.06 72 ASP A O 1
ATOM 528 N N . PRO A 1 73 ? 18.621 0.246 -33.002 1.00 89.94 73 PRO A N 1
ATOM 529 C CA . PRO A 1 73 ? 19.616 1.198 -33.502 1.00 89.94 73 PRO A CA 1
ATOM 530 C C . PRO A 1 73 ? 19.028 2.335 -34.355 1.00 89.94 73 PRO A C 1
ATOM 532 O O . PRO A 1 73 ? 19.740 3.288 -34.682 1.00 89.94 73 PRO A O 1
ATOM 535 N N . VAL A 1 74 ? 17.745 2.273 -34.722 1.00 89.69 74 VAL A N 1
ATOM 536 C CA . VAL A 1 74 ? 17.078 3.298 -35.536 1.00 89.69 74 VAL A CA 1
ATOM 537 C C . VAL A 1 74 ? 16.157 4.161 -34.673 1.00 89.69 74 VAL A C 1
ATOM 539 O O . VAL A 1 74 ? 16.322 5.380 -34.619 1.00 89.69 74 VAL A O 1
ATOM 542 N N . SER A 1 75 ? 15.208 3.536 -33.982 1.00 90.56 75 SER A N 1
ATOM 543 C CA . SER A 1 75 ? 14.162 4.185 -33.185 1.00 90.56 75 SER A CA 1
ATOM 544 C C . SER A 1 75 ? 14.603 4.556 -31.769 1.00 90.56 75 SER A C 1
ATOM 546 O O . SER A 1 75 ? 14.068 5.508 -31.200 1.00 90.56 75 SER A O 1
ATOM 548 N N . GLY A 1 76 ? 15.572 3.832 -31.203 1.00 89.44 76 GLY A N 1
ATOM 549 C CA . GLY A 1 76 ? 15.969 3.964 -29.803 1.00 89.44 76 GLY A CA 1
ATOM 550 C C . GLY A 1 76 ? 15.021 3.288 -28.814 1.00 89.44 76 GLY A C 1
ATOM 551 O O . GLY A 1 76 ? 15.140 3.522 -27.612 1.00 89.44 76 GLY A O 1
ATOM 552 N N . GLU A 1 77 ? 14.070 2.474 -29.285 1.00 88.81 77 GLU A N 1
ATOM 553 C CA . GLU A 1 77 ? 13.184 1.702 -28.411 1.00 88.81 77 GLU A CA 1
ATOM 554 C C . GLU A 1 77 ? 13.978 0.637 -27.643 1.00 88.81 77 GLU A C 1
ATOM 556 O O . GLU A 1 77 ? 14.732 -0.134 -28.234 1.00 88.81 77 GLU A O 1
ATOM 561 N N . CYS A 1 78 ? 13.837 0.601 -26.315 1.00 89.25 78 CYS A N 1
ATOM 562 C CA . CYS A 1 78 ? 14.597 -0.329 -25.487 1.00 89.25 78 CYS A CA 1
ATOM 563 C C . CYS A 1 78 ? 14.062 -1.761 -25.587 1.00 89.25 78 CYS A C 1
ATOM 565 O O . CYS A 1 78 ? 12.860 -2.018 -25.458 1.00 89.25 78 CYS A O 1
ATOM 567 N N . GLU A 1 79 ? 14.981 -2.715 -25.700 1.00 87.44 79 GLU A N 1
ATOM 568 C CA . GLU A 1 79 ? 14.665 -4.138 -25.612 1.00 87.44 79 GLU A CA 1
ATOM 569 C C . GLU A 1 79 ? 14.583 -4.558 -24.143 1.00 87.44 79 GLU A C 1
ATOM 571 O O . GLU A 1 79 ? 15.557 -4.984 -23.522 1.00 87.44 79 GLU A O 1
ATOM 576 N N . CYS A 1 80 ? 13.401 -4.385 -23.554 1.00 85.12 80 CYS A N 1
ATOM 577 C CA . CYS A 1 80 ? 13.223 -4.606 -22.127 1.00 85.12 80 CYS A CA 1
ATOM 578 C C . CYS A 1 80 ? 13.122 -6.096 -21.757 1.00 85.12 80 CYS A C 1
ATOM 580 O O . CYS A 1 80 ? 12.238 -6.790 -22.277 1.00 85.12 80 CYS A O 1
ATOM 582 N N . PRO A 1 81 ? 13.959 -6.585 -20.817 1.00 84.94 81 PRO A N 1
ATOM 583 C CA . PRO A 1 81 ? 13.836 -7.936 -20.290 1.00 84.94 81 PRO A CA 1
ATOM 584 C C . PRO A 1 81 ? 12.546 -8.090 -19.474 1.00 84.94 81 PRO A C 1
ATOM 586 O O . PRO A 1 81 ? 11.897 -7.112 -19.091 1.00 84.94 81 PRO A O 1
ATOM 589 N N . ALA A 1 82 ? 12.175 -9.338 -19.178 1.00 87.25 82 ALA A N 1
ATOM 590 C CA . ALA A 1 82 ? 11.054 -9.617 -18.286 1.00 87.25 82 ALA A CA 1
ATOM 591 C C . ALA A 1 82 ? 11.234 -8.912 -16.927 1.00 87.25 82 ALA A C 1
ATOM 593 O O . ALA A 1 82 ? 12.361 -8.723 -16.470 1.00 87.25 82 ALA A O 1
ATOM 594 N N . ASN A 1 83 ? 10.116 -8.574 -16.275 1.00 89.75 83 ASN A N 1
ATOM 595 C CA . ASN A 1 83 ? 10.087 -7.885 -14.979 1.00 89.75 83 ASN A CA 1
ATOM 596 C C . ASN A 1 83 ? 10.660 -6.456 -15.016 1.00 89.75 83 ASN A C 1
ATOM 598 O O . ASN A 1 83 ? 11.354 -6.017 -14.101 1.00 89.75 83 ASN A O 1
ATOM 602 N N . THR A 1 84 ? 10.366 -5.722 -16.088 1.00 90.06 84 THR A N 1
ATOM 603 C CA . THR A 1 84 ? 10.649 -4.287 -16.189 1.00 90.06 84 THR A CA 1
ATOM 604 C C . THR A 1 84 ? 9.458 -3.549 -16.789 1.00 90.06 84 THR A C 1
ATOM 606 O O . THR A 1 84 ? 8.602 -4.149 -17.451 1.00 90.06 84 THR A O 1
ATOM 609 N N . VAL A 1 85 ? 9.390 -2.242 -16.539 1.00 89.56 85 VAL A N 1
ATOM 610 C CA . VAL A 1 85 ? 8.255 -1.387 -16.902 1.00 89.56 85 VAL A CA 1
ATOM 611 C C . VAL A 1 85 ? 8.686 -0.209 -17.764 1.00 89.56 85 VAL A C 1
ATOM 613 O O . VAL A 1 85 ? 9.850 0.196 -17.789 1.00 89.56 85 VAL A O 1
ATOM 616 N N . GLY A 1 86 ? 7.709 0.369 -18.460 1.00 85.94 86 GLY A N 1
ATOM 617 C CA . GLY A 1 86 ? 7.920 1.564 -19.267 1.00 85.94 86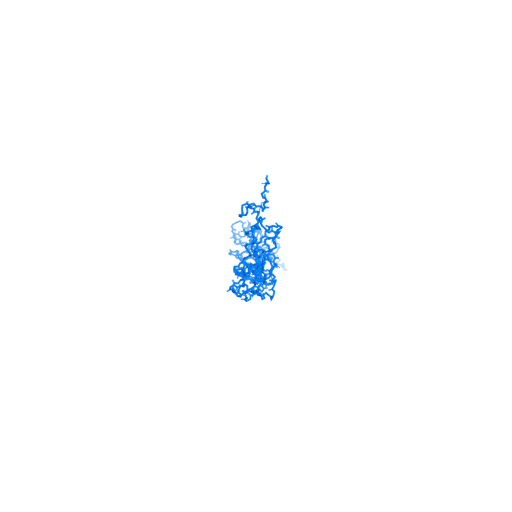 GLY A CA 1
ATOM 618 C C . GLY A 1 86 ? 8.778 1.316 -20.510 1.00 85.94 86 GLY A C 1
ATOM 619 O O . GLY A 1 86 ? 9.040 0.183 -20.910 1.00 85.94 86 GLY A O 1
ATOM 620 N N . ARG A 1 87 ? 9.180 2.412 -21.159 1.00 83.56 87 ARG A N 1
ATOM 621 C CA . ARG A 1 87 ? 9.978 2.377 -22.399 1.00 83.56 87 ARG A CA 1
ATOM 622 C C . ARG A 1 87 ? 11.480 2.320 -22.151 1.00 83.56 87 ARG A C 1
ATOM 624 O O . ARG A 1 87 ? 12.221 2.023 -23.073 1.00 83.56 87 ARG A O 1
ATOM 631 N N . THR A 1 88 ? 11.908 2.613 -20.929 1.00 86.38 88 THR A N 1
ATOM 632 C CA . THR A 1 88 ? 13.312 2.676 -20.509 1.00 86.38 88 THR A CA 1
ATOM 633 C C . THR A 1 88 ? 13.707 1.482 -19.635 1.00 86.38 88 THR A C 1
ATOM 635 O O . THR A 1 88 ? 14.832 1.431 -19.151 1.00 86.38 88 THR A O 1
ATOM 638 N N . CYS A 1 89 ? 12.825 0.490 -19.466 1.00 88.69 89 CYS A N 1
ATOM 639 C CA . CYS A 1 89 ? 13.060 -0.734 -18.693 1.00 88.69 89 CYS A CA 1
ATOM 640 C C . CYS A 1 89 ? 13.373 -0.467 -17.215 1.00 88.69 89 CYS A C 1
ATOM 642 O O . CYS A 1 89 ? 14.381 -0.922 -16.672 1.00 88.69 89 CYS A O 1
ATOM 644 N N . GLU A 1 90 ? 12.504 0.298 -16.565 1.00 88.31 90 GLU A N 1
ATOM 645 C CA . GLU A 1 90 ? 12.619 0.589 -15.140 1.00 88.31 90 GLU A CA 1
ATOM 646 C C . GLU A 1 90 ? 12.281 -0.655 -14.302 1.00 88.31 90 GLU A C 1
ATOM 648 O O . GLU A 1 90 ? 11.469 -1.486 -14.724 1.00 88.31 90 GLU A O 1
ATOM 653 N N . PRO A 1 91 ? 12.896 -0.815 -13.118 1.00 90.00 91 PRO A N 1
ATOM 654 C CA . PRO A 1 91 ? 12.581 -1.923 -12.227 1.00 90.00 91 PRO A CA 1
ATOM 655 C C . PRO A 1 91 ? 11.141 -1.834 -11.705 1.00 90.00 91 PRO A C 1
ATOM 657 O O . PRO A 1 91 ? 10.595 -0.747 -11.502 1.00 90.00 91 PRO A O 1
ATOM 660 N N . CYS A 1 92 ? 10.536 -2.995 -11.448 1.00 92.06 92 CYS A N 1
ATOM 661 C 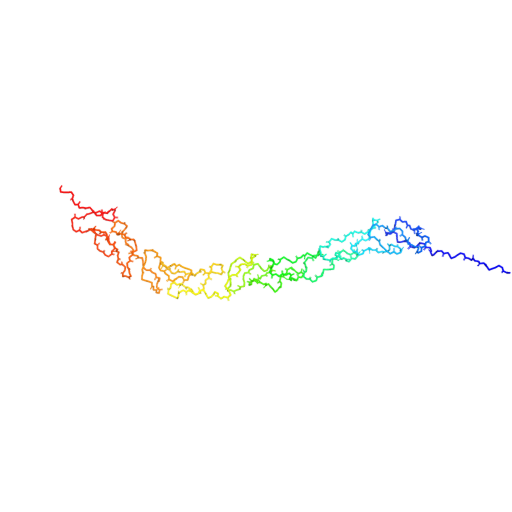CA . CYS A 1 92 ? 9.189 -3.088 -10.894 1.00 92.06 92 CYS A CA 1
ATOM 662 C C . CYS A 1 92 ? 9.080 -2.400 -9.519 1.00 92.06 92 CYS A C 1
ATOM 664 O O . CYS A 1 92 ? 9.903 -2.617 -8.629 1.00 92.06 92 CYS A O 1
ATOM 666 N N . GLN A 1 93 ? 8.013 -1.626 -9.311 1.00 93.62 93 GLN A N 1
ATOM 667 C CA . GLN A 1 93 ? 7.738 -0.922 -8.052 1.00 93.62 93 GLN A CA 1
ATOM 668 C C . GLN A 1 93 ? 6.672 -1.654 -7.224 1.00 93.62 93 GLN A C 1
ATOM 670 O O . GLN A 1 93 ? 5.568 -1.161 -7.021 1.00 93.62 93 GLN A O 1
ATOM 675 N N . CYS A 1 94 ? 6.997 -2.853 -6.743 1.00 95.38 94 CYS A N 1
ATOM 676 C CA . CYS A 1 94 ? 6.032 -3.740 -6.079 1.00 95.38 94 CYS A CA 1
ATOM 677 C C . CYS A 1 94 ? 6.143 -3.758 -4.547 1.00 95.38 94 CYS A C 1
ATOM 679 O O . CYS A 1 94 ? 5.970 -4.808 -3.924 1.00 95.38 94 CYS A O 1
ATOM 681 N N . ASN A 1 95 ? 6.511 -2.627 -3.930 1.00 93.81 95 ASN A N 1
ATOM 682 C CA . ASN A 1 95 ? 6.687 -2.490 -2.474 1.00 93.81 95 ASN A CA 1
ATOM 683 C C . ASN A 1 95 ? 7.515 -3.627 -1.845 1.00 93.81 95 ASN A C 1
ATOM 685 O O . ASN A 1 95 ? 7.188 -4.151 -0.780 1.00 93.81 95 ASN A O 1
ATOM 689 N N . ASN A 1 96 ? 8.557 -4.059 -2.562 1.00 93.69 96 ASN A N 1
ATOM 690 C CA . ASN A 1 96 ? 9.450 -5.155 -2.184 1.00 93.69 96 ASN A CA 1
ATOM 691 C C . ASN A 1 96 ? 8.753 -6.509 -1.920 1.00 93.69 96 ASN A C 1
ATOM 693 O O . ASN A 1 96 ? 9.354 -7.420 -1.357 1.00 93.69 96 ASN A O 1
ATOM 697 N N . SER A 1 97 ? 7.480 -6.647 -2.303 1.00 92.56 97 SER A N 1
ATOM 698 C CA . SER A 1 97 ? 6.680 -7.862 -2.104 1.00 92.56 97 SER A CA 1
ATOM 699 C C . SER A 1 97 ? 6.806 -8.852 -3.262 1.00 92.56 97 SER A C 1
ATOM 701 O O . SER A 1 97 ? 6.340 -9.981 -3.159 1.00 92.56 97 SER A O 1
ATOM 703 N N . THR A 1 98 ? 7.418 -8.434 -4.365 1.00 94.38 98 THR A N 1
ATOM 704 C CA . THR A 1 98 ? 7.826 -9.246 -5.515 1.00 94.38 98 THR A CA 1
ATOM 705 C C . THR A 1 98 ? 8.741 -8.378 -6.381 1.00 94.38 98 THR A C 1
ATOM 707 O O . THR A 1 98 ? 8.681 -7.152 -6.315 1.00 94.38 98 THR A O 1
ATOM 710 N N . ASP A 1 99 ? 9.595 -8.985 -7.186 1.00 92.81 99 ASP A N 1
ATOM 711 C CA . ASP A 1 99 ? 10.359 -8.316 -8.240 1.00 92.81 99 ASP A CA 1
ATOM 712 C C . ASP A 1 99 ? 9.701 -8.491 -9.616 1.00 92.81 99 ASP A C 1
ATOM 714 O O . ASP A 1 99 ? 10.158 -7.912 -10.595 1.00 92.81 99 ASP A O 1
ATOM 718 N N . LYS A 1 100 ? 8.615 -9.269 -9.701 1.00 94.38 100 LYS A N 1
ATOM 719 C CA . LYS A 1 100 ? 7.953 -9.624 -10.958 1.00 94.38 100 LYS A CA 1
ATOM 720 C C . LYS A 1 100 ? 6.800 -8.686 -11.268 1.00 94.38 100 LYS A C 1
ATOM 722 O O . LYS A 1 100 ? 5.883 -8.522 -10.461 1.00 94.38 100 LYS A O 1
ATOM 727 N N . CYS A 1 101 ? 6.782 -8.157 -12.484 1.00 93.69 101 CYS A N 1
ATOM 728 C CA . CYS A 1 101 ? 5.669 -7.364 -12.988 1.00 93.69 101 CYS A CA 1
ATOM 729 C C . CYS A 1 101 ? 5.514 -7.492 -14.506 1.00 93.69 101 CYS A C 1
ATOM 731 O O . CYS A 1 101 ? 6.433 -7.886 -15.229 1.00 93.69 101 CYS A O 1
ATOM 733 N N . LEU A 1 102 ? 4.316 -7.168 -14.987 1.00 91.62 102 LEU A N 1
ATOM 734 C CA . LEU A 1 102 ? 4.035 -7.003 -16.409 1.00 91.62 102 LEU A CA 1
ATOM 735 C C . LEU A 1 102 ? 4.654 -5.701 -16.931 1.00 91.62 102 LEU A C 1
ATOM 737 O O . LEU A 1 102 ? 4.881 -4.763 -16.171 1.00 91.62 102 LEU A O 1
ATOM 741 N N . ARG A 1 103 ? 4.817 -5.588 -18.257 1.00 86.44 103 ARG A N 1
ATOM 742 C CA . ARG A 1 103 ? 5.274 -4.341 -18.906 1.00 86.44 103 ARG A CA 1
ATOM 743 C C . ARG A 1 103 ? 4.356 -3.143 -18.598 1.00 86.44 103 ARG A C 1
ATOM 745 O O . ARG A 1 103 ? 4.811 -2.003 -18.622 1.00 86.44 103 ARG A O 1
ATOM 752 N N . SER A 1 104 ? 3.079 -3.401 -18.291 1.00 89.94 104 SER A N 1
ATOM 753 C CA . SER A 1 104 ? 2.110 -2.393 -17.834 1.00 89.94 104 SER A CA 1
ATOM 754 C C . SER A 1 104 ? 2.417 -1.825 -16.444 1.00 89.94 104 SER A C 1
ATOM 756 O O . SER A 1 104 ? 1.894 -0.768 -16.109 1.00 89.94 104 SER A O 1
ATOM 758 N N . GLY A 1 105 ? 3.242 -2.504 -15.644 1.00 90.62 105 GLY A N 1
ATOM 759 C CA . GLY A 1 105 ? 3.551 -2.154 -14.258 1.00 90.62 105 GLY A CA 1
ATOM 760 C C . GLY A 1 105 ? 2.831 -2.990 -13.206 1.00 90.62 105 GLY A C 1
ATOM 761 O O . GLY A 1 105 ? 3.156 -2.870 -12.031 1.00 90.62 105 GLY A O 1
ATOM 762 N N . GLU A 1 106 ? 1.897 -3.852 -13.608 1.00 94.75 106 GLU A N 1
ATOM 763 C CA . GLU A 1 106 ? 1.133 -4.669 -12.666 1.00 94.75 106 GLU A CA 1
ATOM 764 C C . GLU A 1 106 ? 2.005 -5.770 -12.056 1.00 94.75 106 GLU A C 1
ATOM 766 O O . GLU A 1 106 ? 2.576 -6.605 -12.769 1.00 94.75 106 GLU A O 1
ATOM 771 N N . CYS A 1 107 ? 2.100 -5.771 -10.732 1.00 96.00 107 CYS A N 1
ATOM 772 C CA . CYS A 1 107 ? 2.887 -6.726 -9.971 1.00 96.00 107 CYS A CA 1
ATOM 773 C C . CYS A 1 107 ? 2.265 -8.126 -9.977 1.00 96.00 107 CYS A C 1
ATOM 775 O O . CYS A 1 107 ? 1.047 -8.297 -9.929 1.00 96.00 107 CYS A O 1
ATOM 777 N N . ARG A 1 108 ? 3.121 -9.152 -10.010 1.00 95.94 108 ARG A N 1
ATOM 778 C CA . ARG A 1 108 ? 2.719 -10.561 -10.042 1.00 95.94 108 ARG A CA 1
ATOM 779 C C . ARG A 1 108 ? 3.240 -11.332 -8.842 1.00 95.94 108 ARG A C 1
ATOM 781 O O . ARG A 1 108 ? 4.373 -11.142 -8.411 1.00 95.94 108 ARG A O 1
ATOM 788 N N . ASP A 1 109 ? 2.416 -12.261 -8.365 1.00 94.44 109 ASP A N 1
ATOM 789 C CA . ASP A 1 109 ? 2.742 -13.175 -7.266 1.00 94.44 109 ASP A CA 1
ATOM 790 C C . ASP A 1 109 ? 3.163 -12.431 -5.981 1.00 94.44 109 ASP A C 1
ATOM 792 O O . ASP A 1 109 ? 4.155 -12.784 -5.338 1.00 94.44 109 ASP A O 1
ATOM 796 N N . CYS A 1 110 ? 2.404 -11.384 -5.624 1.00 94.44 110 CYS A N 1
ATOM 797 C CA . CYS A 1 110 ? 2.607 -10.577 -4.419 1.00 94.44 110 CYS A CA 1
ATOM 798 C C . CYS A 1 110 ? 2.730 -11.455 -3.159 1.00 94.44 110 CYS A C 1
ATOM 800 O O . CYS A 1 110 ? 1.832 -12.235 -2.831 1.00 94.44 110 CYS A O 1
ATOM 802 N N . GLN A 1 111 ? 3.846 -11.320 -2.439 1.00 93.69 111 GLN A N 1
ATOM 803 C CA . GLN A 1 111 ? 4.115 -12.036 -1.190 1.00 93.69 111 GLN A CA 1
ATOM 804 C C . GLN A 1 111 ? 3.560 -11.283 0.031 1.00 93.69 111 GLN A C 1
ATOM 806 O O . GLN A 1 111 ? 2.866 -10.277 -0.090 1.00 93.69 111 GLN A O 1
ATOM 811 N N . HIS A 1 112 ? 3.839 -11.778 1.240 1.00 92.19 112 HIS A N 1
ATOM 812 C CA . HIS A 1 112 ? 3.495 -11.103 2.505 1.00 92.19 112 HIS A CA 1
ATOM 813 C C . HIS A 1 112 ? 1.996 -10.813 2.700 1.00 92.19 112 HIS A C 1
ATOM 815 O O . HIS A 1 112 ? 1.628 -9.859 3.381 1.00 92.19 112 HIS A O 1
ATOM 821 N N . ASN A 1 113 ? 1.127 -11.652 2.124 1.00 90.06 113 ASN A N 1
ATOM 822 C CA . ASN A 1 113 ? -0.327 -11.453 2.107 1.00 90.06 113 ASN A CA 1
ATOM 823 C C . ASN A 1 113 ? -0.733 -10.088 1.529 1.00 90.06 113 ASN A C 1
ATOM 825 O O . ASN A 1 113 ? -1.702 -9.483 1.988 1.00 90.06 113 ASN A O 1
ATOM 829 N N . THR A 1 114 ? 0.005 -9.605 0.531 1.00 92.88 114 THR A N 1
ATOM 830 C CA . THR A 1 114 ? -0.322 -8.378 -0.195 1.00 92.88 114 THR A CA 1
ATOM 831 C C . THR A 1 114 ? -0.987 -8.688 -1.538 1.00 92.88 114 THR A C 1
ATOM 833 O O . THR A 1 114 ? -0.905 -9.795 -2.065 1.00 92.88 114 THR A O 1
ATOM 836 N N . THR A 1 115 ? -1.711 -7.717 -2.075 1.00 93.56 115 THR A N 1
ATOM 837 C CA . THR A 1 115 ? -2.429 -7.761 -3.349 1.00 93.56 115 THR A CA 1
ATOM 838 C C . THR A 1 115 ? -2.559 -6.342 -3.907 1.00 93.56 115 THR A C 1
ATOM 840 O O . THR A 1 115 ? -2.166 -5.373 -3.256 1.00 93.56 115 THR A O 1
ATOM 843 N N . GLY A 1 116 ? -3.128 -6.203 -5.101 1.00 93.50 116 GLY A N 1
ATOM 844 C CA . GLY A 1 116 ? -3.241 -4.930 -5.810 1.00 93.50 116 GLY A CA 1
ATOM 845 C C . GLY A 1 116 ? -2.122 -4.717 -6.825 1.00 93.50 116 GLY A C 1
ATOM 846 O O . GLY A 1 116 ? -1.176 -5.498 -6.909 1.00 93.50 116 GLY A O 1
ATOM 847 N N . PHE A 1 117 ? -2.254 -3.646 -7.608 1.00 95.25 117 PHE A N 1
ATOM 848 C CA . PHE A 1 117 ? -1.397 -3.379 -8.765 1.00 95.25 117 PHE A CA 1
ATOM 849 C C . PHE A 1 117 ? 0.077 -3.219 -8.376 1.00 95.25 117 PHE A C 1
ATOM 851 O O . PHE A 1 117 ? 0.951 -3.642 -9.125 1.00 95.25 117 PHE A O 1
ATOM 858 N N . TYR A 1 118 ? 0.339 -2.671 -7.186 1.00 95.50 118 TYR A N 1
ATOM 859 C CA . TYR A 1 118 ? 1.685 -2.465 -6.647 1.00 95.50 118 TYR A CA 1
ATOM 860 C C . TYR A 1 118 ? 1.962 -3.327 -5.407 1.00 95.50 118 TYR A C 1
ATOM 862 O O . TYR A 1 118 ? 2.873 -3.022 -4.636 1.00 95.50 118 TYR A O 1
ATOM 870 N N . CYS A 1 119 ? 1.162 -4.373 -5.165 1.00 95.19 119 CYS A N 1
ATOM 871 C CA . CYS A 1 119 ? 1.149 -5.095 -3.887 1.00 95.19 119 CYS A CA 1
ATOM 872 C C . CYS A 1 119 ? 0.916 -4.146 -2.684 1.00 95.19 119 CYS A C 1
ATOM 874 O O . CYS A 1 119 ? 1.542 -4.258 -1.633 1.00 95.19 119 CYS A O 1
ATOM 876 N N . ASP A 1 120 ? 0.044 -3.154 -2.870 1.00 94.69 120 ASP A N 1
ATOM 877 C CA . ASP A 1 120 ? -0.215 -2.019 -1.977 1.00 94.69 120 ASP A CA 1
ATOM 878 C C . ASP A 1 120 ? -1.420 -2.223 -1.048 1.00 94.69 120 ASP A C 1
ATOM 880 O O . ASP A 1 120 ? -1.768 -1.347 -0.256 1.00 94.69 120 ASP A O 1
ATOM 884 N N . LYS A 1 121 ? -2.067 -3.385 -1.127 1.00 91.88 121 LYS A N 1
ATOM 885 C CA . LYS A 1 121 ? -3.236 -3.745 -0.322 1.00 91.88 121 LYS A CA 1
ATOM 886 C C . LYS A 1 121 ? -2.990 -5.067 0.375 1.00 91.88 121 LYS A C 1
ATOM 888 O O . LYS A 1 121 ? -2.260 -5.909 -0.127 1.00 91.88 121 LYS A O 1
ATOM 893 N N . CYS A 1 122 ? -3.621 -5.277 1.519 1.00 87.94 122 CYS A N 1
ATOM 894 C CA . CYS A 1 122 ? -3.635 -6.589 2.148 1.00 87.94 122 CYS A CA 1
ATOM 895 C C . CYS A 1 122 ? -4.660 -7.490 1.435 1.00 87.94 122 CYS A C 1
ATOM 897 O O . CYS A 1 122 ? -5.705 -7.016 0.983 1.00 87.94 122 CYS A O 1
ATOM 899 N N . VAL A 1 123 ? -4.359 -8.784 1.299 1.00 88.50 123 VAL A N 1
ATOM 900 C CA . VAL A 1 123 ? -5.296 -9.784 0.760 1.00 88.50 123 VAL A CA 1
ATOM 901 C C . VAL A 1 123 ? -6.577 -9.787 1.599 1.00 88.50 123 VAL A C 1
ATOM 903 O O . VAL A 1 123 ? -6.548 -9.533 2.805 1.00 88.50 123 VAL A O 1
ATOM 906 N N . THR A 1 124 ? -7.714 -10.093 0.974 1.00 79.38 124 THR A N 1
ATOM 907 C CA . THR A 1 124 ? -9.004 -10.216 1.661 1.00 79.38 124 THR A CA 1
ATOM 908 C C . THR A 1 124 ? -8.893 -11.074 2.926 1.00 79.38 124 THR A C 1
ATOM 910 O O . THR A 1 124 ? -8.397 -12.197 2.882 1.00 79.38 124 THR A O 1
ATOM 913 N N . GLY A 1 125 ? -9.366 -10.538 4.054 1.00 68.88 125 GLY A N 1
ATOM 914 C CA . GLY A 1 125 ? -9.313 -11.208 5.357 1.00 68.88 125 GLY A CA 1
ATOM 915 C C . GLY A 1 125 ? -8.044 -10.935 6.171 1.00 68.88 125 GLY A C 1
ATOM 916 O O . GLY A 1 125 ? -7.953 -11.413 7.296 1.00 68.88 125 GLY A O 1
ATOM 917 N N . THR A 1 126 ? -7.098 -10.150 5.644 1.00 76.88 126 THR A N 1
ATOM 918 C CA . THR A 1 126 ? -5.910 -9.658 6.363 1.00 76.88 126 THR A CA 1
ATOM 919 C C . THR A 1 126 ? -5.968 -8.133 6.509 1.00 76.88 126 THR A C 1
ATOM 921 O O . THR A 1 126 ? -6.592 -7.463 5.688 1.00 76.88 126 THR A O 1
ATOM 924 N N . TYR A 1 127 ? -5.327 -7.569 7.537 1.00 74.50 127 TYR A N 1
ATOM 925 C CA . TYR A 1 127 ? -5.290 -6.118 7.771 1.00 74.50 127 TYR A CA 1
ATOM 926 C C . TYR A 1 127 ? -3.891 -5.620 8.139 1.00 74.50 127 TYR A C 1
ATOM 928 O O . TYR A 1 127 ? -3.074 -6.374 8.664 1.00 74.50 127 TYR A O 1
ATOM 936 N N . GLY A 1 128 ? -3.607 -4.336 7.922 1.00 82.25 128 GLY A N 1
ATOM 937 C CA . GLY A 1 128 ? -2.342 -3.707 8.313 1.00 82.25 128 GLY A CA 1
ATOM 938 C C . GLY A 1 128 ? -1.763 -2.802 7.231 1.00 82.25 128 GLY A C 1
ATOM 939 O O . GLY A 1 128 ? -2.461 -2.391 6.308 1.00 82.25 128 GLY A O 1
ATOM 940 N N . ASN A 1 129 ? -0.475 -2.480 7.360 1.00 87.56 129 ASN A N 1
ATOM 941 C CA . ASN A 1 129 ? 0.237 -1.666 6.381 1.00 87.56 129 ASN A CA 1
ATOM 942 C C . ASN A 1 129 ? 0.876 -2.562 5.306 1.00 87.56 129 ASN A C 1
ATOM 944 O O . ASN A 1 129 ? 1.924 -3.168 5.541 1.00 87.56 129 ASN A O 1
ATOM 948 N N . ALA A 1 130 ? 0.239 -2.647 4.137 1.00 88.56 130 ALA A N 1
ATOM 949 C CA . ALA A 1 130 ? 0.687 -3.491 3.031 1.00 88.56 130 ALA A CA 1
ATOM 950 C C . ALA A 1 130 ? 2.021 -3.036 2.421 1.00 88.56 130 ALA A C 1
ATOM 952 O O . ALA A 1 130 ? 2.871 -3.878 2.142 1.00 88.56 130 ALA A O 1
ATOM 953 N N . THR A 1 131 ? 2.265 -1.726 2.304 1.00 92.38 131 THR A N 1
ATOM 954 C CA . THR A 1 131 ? 3.521 -1.199 1.734 1.00 92.38 131 THR A CA 1
ATOM 955 C C . THR A 1 131 ? 4.725 -1.433 2.646 1.00 92.38 131 THR A C 1
ATOM 957 O O . THR A 1 131 ? 5.854 -1.511 2.174 1.00 92.38 131 THR A O 1
ATOM 960 N N . ALA A 1 132 ? 4.482 -1.610 3.948 1.00 91.50 132 ALA A N 1
ATOM 961 C CA . ALA A 1 132 ? 5.483 -2.030 4.926 1.00 91.50 132 ALA A CA 1
ATOM 962 C C . ALA A 1 132 ? 5.517 -3.554 5.155 1.00 91.50 132 ALA A C 1
ATOM 964 O O . ALA A 1 132 ? 6.199 -4.001 6.074 1.00 91.50 132 ALA A O 1
ATOM 965 N N . GLN A 1 133 ? 4.780 -4.352 4.367 1.00 90.19 133 GLN A N 1
ATOM 966 C CA . GLN A 1 133 ? 4.708 -5.820 4.483 1.00 90.19 133 GLN A CA 1
ATOM 967 C C . GLN A 1 133 ? 4.198 -6.308 5.852 1.00 90.19 133 GLN A C 1
ATOM 969 O O . GLN A 1 133 ? 4.544 -7.385 6.337 1.00 90.19 133 GLN A O 1
ATOM 974 N N . GLN A 1 134 ? 3.352 -5.506 6.498 1.00 89.44 134 GLN A N 1
ATOM 975 C CA . GLN A 1 134 ? 2.827 -5.742 7.844 1.00 89.44 134 GLN A CA 1
ATOM 976 C C . GLN A 1 134 ? 1.365 -6.210 7.825 1.00 89.44 134 GLN A C 1
ATOM 978 O O . GLN A 1 134 ? 0.619 -5.938 8.769 1.00 89.44 134 GLN A O 1
ATOM 983 N N . CYS A 1 135 ? 0.939 -6.912 6.769 1.00 86.00 135 CYS A N 1
ATOM 984 C CA . CYS A 1 135 ? -0.389 -7.521 6.712 1.00 86.00 135 CYS A CA 1
ATOM 985 C C . CYS A 1 135 ? -0.481 -8.682 7.713 1.00 86.00 135 CYS A C 1
ATOM 987 O O . CYS A 1 135 ? 0.216 -9.695 7.615 1.00 86.00 135 CYS A O 1
ATOM 989 N N . LYS A 1 136 ? -1.355 -8.520 8.704 1.00 79.75 136 LYS A N 1
ATOM 990 C CA . LYS A 1 136 ? -1.618 -9.465 9.786 1.00 79.75 136 LYS A CA 1
ATOM 991 C C . LYS A 1 136 ? -2.900 -10.244 9.523 1.00 79.75 136 LYS A C 1
ATOM 993 O O . LYS A 1 136 ? -3.846 -9.745 8.923 1.00 79.75 136 LYS A O 1
ATOM 998 N N . GLY A 1 137 ? -2.911 -11.462 10.058 1.00 63.56 137 GLY A N 1
ATOM 999 C CA . GLY A 1 137 ? -4.101 -12.289 10.192 1.00 63.56 137 GLY A CA 1
ATOM 1000 C C . GLY A 1 137 ? -4.473 -13.074 8.944 1.00 63.56 137 GLY A C 1
ATOM 1001 O O . GLY A 1 137 ? -5.476 -12.829 8.295 1.00 63.56 137 GLY A O 1
ATOM 1002 N N . LYS A 1 138 ? -3.713 -14.145 8.711 1.00 58.25 138 LYS A N 1
ATOM 1003 C CA . LYS A 1 138 ? -4.077 -15.242 7.799 1.00 58.25 138 LYS A CA 1
ATOM 1004 C C . LYS A 1 138 ? -5.398 -15.943 8.197 1.00 58.25 138 LYS A C 1
ATOM 1006 O O . LYS A 1 138 ? -5.909 -16.761 7.445 1.00 58.25 138 LYS A O 1
ATOM 1011 N N . GLN A 1 139 ? -5.941 -15.616 9.372 1.00 55.66 139 GLN A N 1
ATOM 1012 C CA . GLN A 1 139 ? -7.227 -16.074 9.880 1.00 55.66 139 GLN A CA 1
ATOM 1013 C C . GLN A 1 139 ? -7.767 -15.040 10.882 1.00 55.66 139 GLN A C 1
ATOM 1015 O O . GLN A 1 139 ? -7.729 -15.258 12.089 1.00 55.66 139 GLN A O 1
ATOM 1020 N N . ILE A 1 140 ? -8.216 -13.877 10.408 1.00 54.38 140 ILE A N 1
ATOM 1021 C CA . ILE A 1 140 ? -9.102 -13.035 11.224 1.00 54.38 140 ILE A CA 1
ATOM 1022 C C . ILE A 1 140 ? -10.515 -13.496 10.922 1.00 54.38 140 ILE A C 1
ATOM 1024 O O . ILE A 1 140 ? -11.192 -12.993 10.029 1.00 54.38 140 ILE A O 1
ATOM 1028 N N . SER A 1 141 ? -10.958 -14.486 11.691 1.00 62.50 141 SER A N 1
ATOM 1029 C CA . SER A 1 141 ? -12.367 -14.485 12.039 1.00 62.50 141 SER A CA 1
ATOM 1030 C C . SER A 1 141 ? -12.615 -13.144 12.722 1.00 62.50 141 SER A C 1
ATOM 1032 O O . SER A 1 141 ? -11.893 -12.778 13.654 1.00 62.50 141 SER A O 1
ATOM 1034 N N . CYS A 1 142 ? -13.576 -12.362 12.227 1.00 75.50 142 CYS A N 1
ATOM 1035 C CA . CYS A 1 142 ? -13.906 -11.093 12.865 1.00 75.50 142 CYS A CA 1
ATOM 1036 C C . CYS A 1 142 ? -14.260 -11.305 14.350 1.00 75.50 142 CYS A C 1
ATOM 1038 O O . CYS A 1 142 ? -14.093 -10.369 15.132 1.00 75.50 142 CYS A O 1
ATOM 1040 N N . ASP A 1 143 ? -14.639 -12.533 14.749 1.00 86.69 143 ASP A N 1
ATOM 1041 C CA . ASP A 1 143 ? -14.961 -12.963 16.118 1.00 86.69 143 ASP A CA 1
ATOM 1042 C C . ASP A 1 143 ? -15.886 -11.969 16.831 1.00 86.69 143 ASP A C 1
ATOM 1044 O O . ASP A 1 143 ? -15.881 -11.856 18.053 1.00 86.69 143 ASP A O 1
ATOM 1048 N N . CYS A 1 144 ? -16.685 -11.232 16.052 1.00 90.88 144 CYS A N 1
ATOM 1049 C CA . CYS A 1 144 ? -17.627 -10.260 16.566 1.00 90.88 144 CYS A CA 1
ATOM 1050 C C . CYS A 1 144 ? -18.656 -11.002 17.410 1.00 90.88 144 CYS A C 1
ATOM 1052 O O . CYS A 1 144 ? -19.306 -11.943 16.943 1.00 90.88 144 CYS A O 1
ATOM 1054 N N . ASN A 1 145 ? -18.803 -10.584 18.660 1.00 94.12 145 ASN A N 1
ATOM 1055 C CA . ASN A 1 145 ? -19.717 -11.214 19.585 1.00 94.12 145 ASN A CA 1
ATOM 1056 C C . ASN A 1 145 ? -21.158 -11.029 19.091 1.00 94.12 145 ASN A C 1
ATOM 1058 O O . ASN A 1 145 ? -21.638 -9.906 18.961 1.00 94.12 145 ASN A O 1
ATOM 1062 N N . VAL A 1 146 ? -21.872 -12.132 18.863 1.00 92.56 146 VAL A N 1
ATOM 1063 C CA . VAL A 1 146 ? -23.243 -12.122 18.317 1.00 92.56 146 VAL A CA 1
ATOM 1064 C C . VAL A 1 146 ? -24.232 -11.304 19.155 1.00 92.56 146 VAL A C 1
ATOM 1066 O O . VAL A 1 146 ? -25.182 -10.728 18.624 1.00 92.56 146 VAL A O 1
ATOM 1069 N N . ASN A 1 147 ? -24.000 -11.212 20.466 1.00 94.12 147 ASN A N 1
ATOM 1070 C CA . ASN A 1 147 ? -24.840 -10.431 21.363 1.00 94.12 147 ASN A CA 1
ATOM 1071 C C . ASN A 1 147 ? -24.406 -8.965 21.398 1.00 94.12 147 ASN A C 1
ATOM 1073 O O . ASN A 1 147 ? -25.269 -8.091 21.381 1.00 94.12 147 ASN A O 1
ATOM 1077 N N . GLY A 1 148 ? -23.101 -8.689 21.381 1.00 94.69 148 GLY A N 1
ATOM 1078 C CA . GLY A 1 148 ? -22.553 -7.340 21.529 1.00 94.69 148 GLY A CA 1
ATOM 1079 C C . GLY A 1 148 ? -22.338 -6.553 20.233 1.00 94.69 148 GLY A C 1
ATOM 1080 O O . GLY A 1 148 ? -22.170 -5.336 20.295 1.00 94.69 148 GLY A O 1
ATOM 1081 N N . SER A 1 149 ? -22.364 -7.197 19.067 1.00 95.50 149 SER A N 1
ATOM 1082 C CA . SER A 1 149 ? -22.192 -6.561 17.754 1.00 95.50 149 SER A CA 1
ATOM 1083 C C . SER A 1 149 ? -23.491 -6.520 16.951 1.00 95.50 149 SER A C 1
ATOM 1085 O O . SER A 1 149 ? -24.358 -7.381 17.092 1.00 95.50 149 SER A O 1
ATOM 1087 N N . SER A 1 150 ? -23.632 -5.517 16.083 1.00 94.00 150 SER A N 1
ATOM 1088 C CA . SER A 1 150 ? -24.732 -5.425 15.110 1.00 94.00 150 SER A CA 1
ATOM 1089 C C . SER A 1 150 ? -24.482 -6.230 13.830 1.00 94.00 150 SER A C 1
ATOM 1091 O O . SER A 1 150 ? -25.414 -6.473 13.068 1.00 94.00 150 SER A O 1
ATOM 1093 N N . SER A 1 151 ? -23.238 -6.643 13.589 1.00 89.69 151 SER A N 1
ATOM 1094 C CA . SER A 1 151 ? -22.815 -7.396 12.411 1.00 89.69 151 SER A CA 1
ATOM 1095 C C . SER A 1 151 ? -21.678 -8.350 12.766 1.00 89.69 151 SER A C 1
ATOM 1097 O O . SER A 1 151 ? -20.906 -8.087 13.688 1.00 89.69 151 SER A O 1
ATOM 1099 N N . SER A 1 152 ? -21.557 -9.442 12.011 1.00 86.75 152 SER A N 1
ATOM 1100 C CA . SER A 1 152 ? -20.384 -10.323 12.034 1.00 86.75 152 SER A CA 1
ATOM 1101 C C . SER A 1 152 ? -19.222 -9.788 11.190 1.00 86.75 152 SER A C 1
ATOM 1103 O O . SER A 1 152 ? -18.143 -10.376 11.191 1.00 86.75 152 SER A O 1
ATOM 1105 N N . LEU A 1 153 ? -19.446 -8.705 10.439 1.00 85.25 153 LEU A N 1
ATOM 1106 C CA . LEU A 1 153 ? -18.427 -8.017 9.655 1.00 85.25 153 LEU A CA 1
ATOM 1107 C C . LEU A 1 153 ? -17.666 -7.022 10.536 1.00 85.25 153 LEU A C 1
ATOM 1109 O O . LEU A 1 153 ? -18.251 -6.334 11.374 1.00 85.25 153 LEU A O 1
ATOM 1113 N N . CYS A 1 154 ? -16.364 -6.926 10.302 1.00 84.62 154 CYS A N 1
ATOM 1114 C CA . CYS A 1 154 ? -15.472 -5.988 10.964 1.00 84.62 154 CYS A CA 1
ATOM 1115 C C . CYS A 1 154 ? -14.760 -5.103 9.936 1.00 84.62 154 CYS A C 1
ATOM 1117 O O . CYS A 1 154 ? -14.686 -5.434 8.751 1.00 84.62 154 CYS A O 1
ATOM 1119 N N . ASP A 1 155 ? -14.249 -3.961 10.388 1.00 84.12 155 ASP A N 1
ATOM 1120 C CA . ASP A 1 155 ? -13.469 -3.062 9.546 1.00 84.12 155 ASP A CA 1
ATOM 1121 C C . ASP A 1 155 ? -12.208 -3.760 9.006 1.00 84.12 155 ASP A C 1
ATOM 1123 O O . ASP A 1 155 ? -11.429 -4.344 9.757 1.00 84.12 155 ASP A O 1
ATOM 1127 N N . HIS A 1 156 ? -11.997 -3.684 7.693 1.00 70.56 156 HIS A N 1
ATOM 1128 C CA . HIS A 1 156 ? -10.940 -4.415 6.988 1.00 70.56 156 HIS A CA 1
ATOM 1129 C C . HIS A 1 156 ? -9.513 -3.910 7.266 1.00 70.56 156 HIS A C 1
ATOM 1131 O O . HIS A 1 156 ? -8.554 -4.571 6.875 1.00 70.56 156 HIS A O 1
ATOM 1137 N N . VAL A 1 157 ? -9.352 -2.759 7.930 1.00 72.25 157 VAL A N 1
ATOM 1138 C CA . VAL A 1 157 ? -8.042 -2.170 8.258 1.00 72.25 157 VAL A CA 1
ATOM 1139 C C . VAL A 1 157 ? -7.705 -2.338 9.741 1.00 72.25 157 VAL A C 1
ATOM 1141 O O . VAL A 1 157 ? -6.560 -2.608 10.099 1.00 72.25 157 VAL A O 1
ATOM 1144 N N . THR A 1 158 ? -8.693 -2.186 10.618 1.00 80.38 158 THR A N 1
ATOM 1145 C CA . THR A 1 158 ? -8.522 -2.191 12.079 1.00 80.38 158 THR A CA 1
ATOM 1146 C C . THR A 1 158 ? -9.005 -3.480 12.740 1.00 80.38 158 THR A C 1
ATOM 1148 O O . THR A 1 158 ? -8.615 -3.776 13.869 1.00 80.38 158 THR A O 1
ATOM 1151 N N . GLY A 1 159 ? -9.861 -4.252 12.067 1.00 79.88 159 GLY A N 1
ATOM 1152 C CA . GLY A 1 159 ? -10.525 -5.428 12.624 1.00 79.88 159 GLY A CA 1
ATOM 1153 C C . GLY A 1 159 ? -11.603 -5.099 13.661 1.00 79.88 159 GLY A C 1
ATOM 1154 O O . GLY A 1 159 ? -12.030 -6.007 14.375 1.00 79.88 159 GLY A O 1
ATOM 1155 N N . GLN A 1 160 ? -12.021 -3.833 13.783 1.00 90.88 160 GLN A N 1
ATOM 1156 C CA . GLN A 1 160 ? -13.033 -3.384 14.742 1.00 90.88 160 GLN A CA 1
ATOM 1157 C C . GLN A 1 160 ? -14.443 -3.797 14.298 1.00 90.88 160 GLN A C 1
ATOM 1159 O O . GLN A 1 160 ? -14.872 -3.487 13.186 1.00 90.88 160 GLN A O 1
ATOM 1164 N N . CYS A 1 161 ? -15.181 -4.463 15.184 1.00 92.38 161 CYS A N 1
ATOM 1165 C CA . CYS A 1 161 ? -16.587 -4.804 14.995 1.00 92.38 161 CYS A CA 1
ATOM 1166 C C . CYS A 1 161 ? -17.503 -3.611 15.313 1.00 9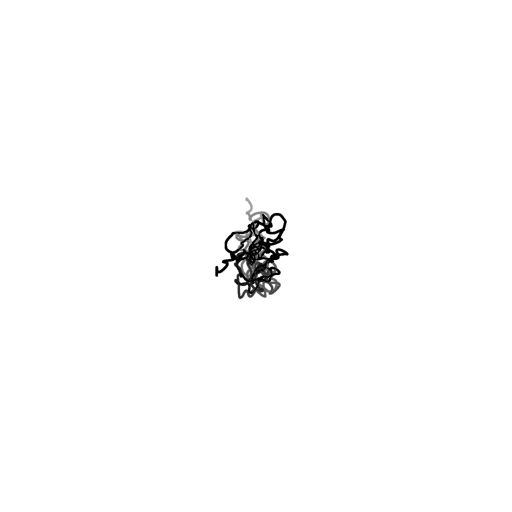2.38 161 CYS A C 1
ATOM 1168 O O . CYS A 1 161 ? -17.180 -2.747 16.136 1.00 92.38 161 CYS A O 1
ATOM 1170 N N . SER A 1 162 ? -18.684 -3.586 14.699 1.00 95.19 162 SER A N 1
ATOM 1171 C CA . SER A 1 162 ? -19.723 -2.595 14.993 1.00 95.19 162 SER A CA 1
ATOM 1172 C C . SER A 1 162 ? -20.436 -2.938 16.305 1.00 95.19 162 SER A C 1
ATOM 1174 O O . SER A 1 162 ? -21.352 -3.760 16.324 1.00 95.19 162 SER A O 1
ATOM 1176 N N . CYS A 1 163 ? -19.993 -2.340 17.412 1.00 96.62 163 CYS A N 1
ATOM 1177 C CA . CYS A 1 163 ? -20.547 -2.616 18.738 1.00 96.62 163 CYS A CA 1
ATOM 1178 C C . CYS A 1 163 ? -21.909 -1.954 18.954 1.00 96.62 163 CYS A C 1
ATOM 1180 O O . CYS A 1 163 ? -22.164 -0.847 18.479 1.00 96.62 163 CYS A O 1
ATOM 1182 N N . LYS A 1 164 ? -22.777 -2.648 19.694 1.00 96.31 164 LYS A N 1
ATOM 1183 C CA . LYS A 1 164 ? -24.056 -2.126 20.180 1.00 96.31 164 LYS A CA 1
ATOM 1184 C C . LYS A 1 164 ? -23.845 -1.098 21.290 1.00 96.31 164 LYS A C 1
ATOM 1186 O O . LYS A 1 164 ? -22.734 -0.884 21.778 1.00 96.31 164 LYS A O 1
ATOM 1191 N N . GLU A 1 165 ? -24.940 -0.462 21.685 1.00 96.00 165 GLU A N 1
ATOM 1192 C CA . GLU A 1 165 ? -24.934 0.577 22.704 1.00 96.00 165 GLU A CA 1
ATOM 1193 C C . GLU A 1 165 ? -24.310 0.079 24.017 1.00 96.00 165 GLU A C 1
ATOM 1195 O O . GLU A 1 165 ? -24.597 -1.020 24.498 1.00 96.00 165 GLU A O 1
ATOM 1200 N N . ASN A 1 166 ? -23.406 0.894 24.566 1.00 96.25 166 ASN A N 1
ATOM 1201 C CA . ASN A 1 166 ? -22.646 0.615 25.787 1.00 96.25 166 ASN A CA 1
ATOM 1202 C C . ASN A 1 166 ? -21.789 -0.666 25.762 1.00 96.25 166 ASN A C 1
ATOM 1204 O O . ASN A 1 166 ? -21.369 -1.138 26.818 1.00 96.25 166 ASN A O 1
ATOM 1208 N N . VAL A 1 167 ? -21.469 -1.204 24.584 1.00 97.69 167 VAL A N 1
ATOM 1209 C CA . VAL A 1 167 ? -20.530 -2.321 24.402 1.00 97.69 167 VAL A CA 1
ATOM 1210 C C . VAL A 1 167 ? -19.217 -1.802 23.810 1.00 97.69 167 VAL A C 1
ATOM 1212 O O . VAL A 1 167 ? -19.212 -0.904 22.972 1.00 97.69 167 VAL A O 1
ATOM 1215 N N . VAL A 1 168 ? -18.082 -2.352 24.244 1.00 96.44 168 VAL A N 1
ATOM 1216 C CA . VAL A 1 168 ? -16.737 -1.960 23.795 1.00 96.44 168 VAL A CA 1
ATOM 1217 C C . VAL A 1 168 ? -15.841 -3.178 23.541 1.00 96.44 168 VAL A C 1
ATOM 1219 O O . VAL A 1 168 ? -16.209 -4.318 23.823 1.00 96.44 168 VAL A O 1
ATOM 1222 N N . GLY A 1 169 ? -14.640 -2.926 23.015 1.00 94.00 169 GLY A N 1
ATOM 1223 C CA . GLY A 1 169 ? -13.677 -3.948 22.599 1.00 94.00 169 GLY A CA 1
ATOM 1224 C C . GLY A 1 169 ? -13.686 -4.163 21.086 1.00 94.00 169 GLY A C 1
ATOM 1225 O O . GLY A 1 169 ? -14.640 -3.793 20.404 1.00 94.00 169 GLY A O 1
ATOM 1226 N N . ARG A 1 170 ? -12.615 -4.764 20.553 1.00 90.94 170 ARG A N 1
ATOM 1227 C CA . ARG A 1 170 ? -12.489 -5.054 19.113 1.00 90.94 170 ARG A CA 1
ATOM 1228 C C . ARG A 1 170 ? -13.621 -5.957 18.619 1.00 90.94 170 ARG A C 1
ATOM 1230 O O . ARG A 1 170 ? -14.172 -5.732 17.552 1.00 90.94 170 ARG A O 1
ATOM 1237 N N . ASP A 1 171 ? -13.946 -6.956 19.425 1.00 92.44 171 ASP A N 1
ATOM 1238 C CA . ASP A 1 171 ? -14.928 -8.020 19.214 1.00 92.44 171 ASP A CA 1
ATOM 1239 C C . ASP A 1 171 ? -16.293 -7.723 19.856 1.00 92.44 171 ASP A C 1
ATOM 1241 O O . ASP A 1 171 ? -17.203 -8.542 19.777 1.00 92.44 171 ASP A O 1
ATOM 1245 N N . CYS A 1 172 ? -16.449 -6.569 20.512 1.00 96.19 172 CYS A N 1
ATOM 1246 C CA . CYS A 1 172 ? -17.663 -6.181 21.232 1.00 96.19 172 CYS A CA 1
ATOM 1247 C C . CYS A 1 172 ? -18.104 -7.193 22.309 1.00 96.19 172 CYS A C 1
ATOM 1249 O O . CYS A 1 172 ? -19.289 -7.490 22.445 1.00 96.19 172 CYS A O 1
ATOM 1251 N N . SER A 1 173 ? -17.163 -7.742 23.080 1.00 95.75 173 SER A N 1
ATOM 1252 C CA . SER A 1 173 ? -17.450 -8.766 24.098 1.00 95.75 173 SER A CA 1
ATOM 1253 C C . SER A 1 173 ? -17.665 -8.241 25.520 1.00 95.75 173 SER A C 1
ATOM 1255 O O . SER A 1 173 ? -17.942 -9.034 26.418 1.00 95.75 173 SER A O 1
ATOM 1257 N N . ARG A 1 174 ? -17.527 -6.931 25.767 1.00 95.62 174 ARG A N 1
ATOM 1258 C CA . ARG A 1 174 ? -17.580 -6.363 27.126 1.00 95.62 174 ARG A CA 1
ATOM 1259 C C . ARG A 1 174 ? -18.393 -5.078 27.200 1.00 95.62 174 ARG A C 1
ATOM 1261 O O . ARG A 1 174 ? -18.397 -4.287 26.260 1.00 95.62 174 ARG A O 1
ATOM 1268 N N . CYS A 1 175 ? -19.023 -4.834 28.343 1.00 96.88 175 CYS A N 1
ATOM 1269 C CA . CYS A 1 175 ? -19.674 -3.556 28.601 1.00 96.88 175 CYS A CA 1
ATOM 1270 C C . CYS A 1 175 ? -18.650 -2.428 28.763 1.00 96.88 175 CYS A C 1
ATOM 1272 O O . CYS A 1 175 ? -17.536 -2.624 29.257 1.00 96.88 175 CYS A O 1
ATOM 1274 N N . LYS A 1 176 ? -19.051 -1.226 28.354 1.00 97.31 176 LYS A N 1
ATOM 1275 C CA . LYS A 1 176 ? -18.380 0.022 28.707 1.00 97.31 176 LYS A CA 1
ATOM 1276 C C . LYS A 1 176 ? -18.409 0.199 30.229 1.00 97.31 176 LYS A C 1
ATOM 1278 O O . LYS A 1 176 ? -19.323 -0.273 30.900 1.00 97.31 176 LYS A O 1
ATOM 1283 N N . VAL A 1 177 ? -17.422 0.913 30.767 1.00 95.44 177 VAL A N 1
ATOM 1284 C CA . VAL A 1 177 ? -17.438 1.348 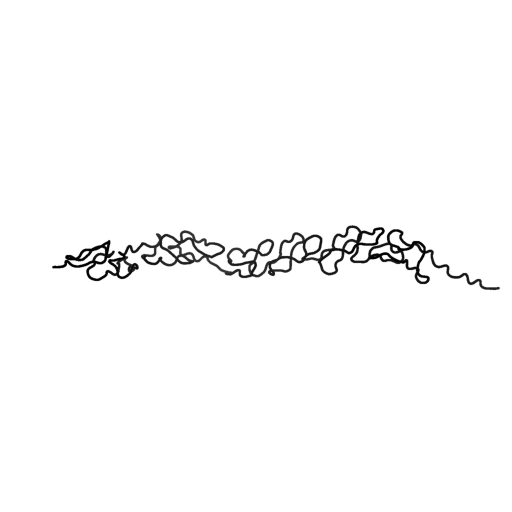32.172 1.00 95.44 177 VAL A CA 1
ATOM 1285 C C . VAL A 1 177 ? -18.720 2.138 32.455 1.00 95.44 177 VAL A C 1
ATOM 1287 O O . VAL A 1 177 ? -19.181 2.896 31.599 1.00 95.44 177 VAL A O 1
ATOM 1290 N N . SER A 1 178 ? -19.265 1.961 33.657 1.00 95.94 178 SER A N 1
ATOM 1291 C CA . SER A 1 178 ? -20.560 2.488 34.099 1.00 95.94 178 SER A CA 1
ATOM 1292 C C . SER A 1 178 ? -21.754 1.840 33.393 1.00 95.94 178 SER A C 1
ATOM 1294 O O . SER A 1 178 ? -22.806 2.459 33.248 1.00 95.94 178 SER A O 1
ATOM 1296 N N . SER A 1 179 ? -21.618 0.597 32.932 1.00 97.62 179 SER A N 1
ATOM 1297 C CA . SER A 1 179 ? -22.704 -0.201 32.347 1.00 97.62 179 SER A CA 1
ATOM 1298 C C . SER A 1 179 ? -22.626 -1.660 32.808 1.00 97.62 179 SER A C 1
ATOM 1300 O O . SER A 1 179 ? -21.578 -2.116 33.265 1.00 97.62 179 SER A O 1
ATOM 1302 N N . TYR A 1 180 ? -23.737 -2.385 32.708 1.00 96.56 180 TYR A N 1
ATOM 1303 C CA . TYR A 1 180 ? -23.893 -3.765 33.175 1.00 96.56 180 TYR A CA 1
ATOM 1304 C C . TYR A 1 180 ? -24.886 -4.544 32.294 1.00 96.56 180 TYR A C 1
ATOM 1306 O O . TYR A 1 180 ? -25.518 -3.975 31.400 1.00 96.56 180 TYR A O 1
ATOM 1314 N N . GLY A 1 181 ? -25.025 -5.849 32.545 1.00 94.94 181 GLY A N 1
ATOM 1315 C CA . GLY A 1 181 ? -26.055 -6.679 31.913 1.00 94.94 181 GLY A CA 1
ATOM 1316 C C . GLY A 1 181 ? -25.842 -6.892 30.412 1.00 94.94 181 GLY A C 1
ATOM 1317 O O . GLY A 1 181 ? -26.689 -6.514 29.608 1.00 94.94 181 GLY A O 1
ATOM 1318 N N . PHE A 1 182 ? -24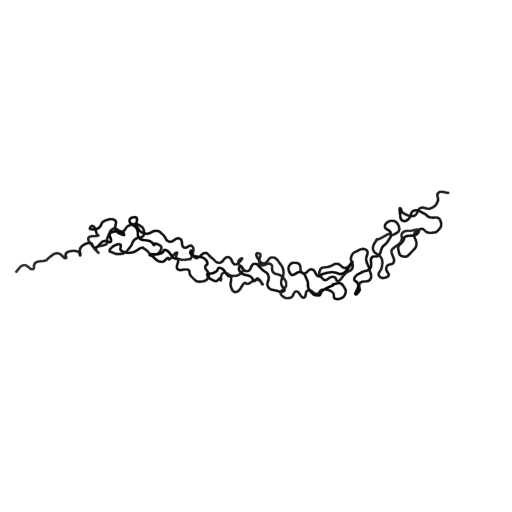.707 -7.486 30.034 1.00 96.12 182 PHE A N 1
ATOM 1319 C CA . PHE A 1 182 ? -24.395 -7.808 28.639 1.00 96.12 182 PHE A CA 1
ATOM 1320 C C . PHE A 1 182 ? -25.435 -8.765 28.033 1.00 96.12 182 PHE A C 1
ATOM 1322 O O . PHE A 1 182 ? -25.633 -9.874 28.532 1.00 96.12 182 PHE A O 1
ATOM 1329 N N . GLY A 1 183 ? -26.074 -8.366 26.932 1.00 91.81 183 GLY A N 1
ATOM 1330 C CA . GLY A 1 183 ? -27.108 -9.166 26.279 1.00 91.81 183 GLY A CA 1
ATOM 1331 C C . GLY A 1 183 ? -27.385 -8.766 24.825 1.00 91.81 183 GLY A C 1
ATOM 1332 O O . GLY A 1 183 ? -26.643 -7.979 24.239 1.00 91.81 183 GLY A O 1
ATOM 1333 N N . PRO A 1 184 ? -28.468 -9.286 24.216 1.00 90.88 184 PRO A N 1
ATOM 1334 C CA . PRO A 1 184 ? -28.790 -9.054 22.803 1.00 90.88 184 PRO A CA 1
ATOM 1335 C C . PRO A 1 184 ? -29.044 -7.585 22.441 1.00 90.88 184 PRO A C 1
ATOM 1337 O O . PRO A 1 184 ? -28.910 -7.216 21.276 1.00 90.88 184 PRO A O 1
ATOM 1340 N N . ALA A 1 185 ? -29.407 -6.749 23.416 1.00 91.62 185 ALA A N 1
ATOM 1341 C CA . ALA A 1 185 ? -29.607 -5.311 23.237 1.00 91.62 185 ALA A CA 1
ATOM 1342 C C . ALA A 1 185 ? -28.331 -4.476 23.480 1.00 91.62 185 ALA A C 1
ATOM 1344 O O . ALA A 1 185 ? -28.364 -3.263 23.310 1.00 91.62 185 ALA A O 1
ATOM 1345 N N . GLY A 1 186 ? -27.206 -5.100 23.849 1.00 93.94 186 GLY A N 1
ATOM 1346 C CA . GLY A 1 186 ? -25.999 -4.410 24.308 1.00 93.94 186 GLY A CA 1
ATOM 1347 C C . GLY A 1 186 ? -25.885 -4.430 25.832 1.00 93.94 186 GLY A C 1
ATOM 1348 O O . GLY A 1 186 ? -26.157 -5.462 26.448 1.00 93.94 186 GLY A O 1
ATOM 1349 N N . CYS A 1 187 ? -25.470 -3.311 26.431 1.00 96.88 187 CYS A N 1
ATOM 1350 C CA . CYS A 1 187 ? -25.396 -3.152 27.886 1.00 96.88 187 CYS A CA 1
ATOM 1351 C C . CYS A 1 187 ? -26.283 -2.005 28.377 1.00 96.88 187 CYS A C 1
ATOM 1353 O O . CYS A 1 187 ? -26.503 -1.012 27.681 1.00 96.88 187 CYS A O 1
ATOM 1355 N N . THR A 1 188 ? -26.756 -2.125 29.614 1.00 96.19 188 THR A N 1
ATOM 1356 C CA . THR A 1 188 ? -27.570 -1.100 30.270 1.00 96.19 188 THR A CA 1
ATOM 1357 C C . THR A 1 188 ? -26.682 -0.190 31.105 1.00 96.19 188 THR A C 1
ATOM 1359 O O . THR A 1 188 ? -25.817 -0.664 31.840 1.00 96.19 188 THR A O 1
ATOM 1362 N N . GLU A 1 189 ? -26.890 1.121 31.022 1.00 97.06 189 GLU A N 1
ATOM 1363 C CA . GLU A 1 189 ? -26.134 2.075 31.829 1.00 97.06 189 GLU A CA 1
ATOM 1364 C C . GLU A 1 189 ? -26.465 1.932 33.325 1.00 97.06 189 GLU A C 1
ATOM 1366 O O . GLU A 1 189 ? -27.615 1.732 33.731 1.00 97.06 189 GLU A O 1
ATOM 1371 N N . CYS A 1 190 ? -25.448 2.054 34.176 1.00 97.12 190 CYS A N 1
ATOM 1372 C CA . CYS A 1 190 ? -25.610 1.984 35.621 1.00 97.12 190 CYS A CA 1
ATOM 1373 C C . CYS A 1 190 ? -26.398 3.172 36.179 1.00 97.12 190 CYS A C 1
ATOM 1375 O O . CYS A 1 190 ? -27.176 2.973 37.107 1.00 97.12 190 CYS A O 1
ATOM 1377 N N . ALA A 1 191 ? -26.214 4.383 35.639 1.00 96.19 191 ALA A N 1
ATOM 1378 C CA . ALA A 1 191 ? -26.843 5.622 36.112 1.00 96.19 191 ALA A CA 1
ATOM 1379 C C . ALA A 1 191 ? -26.655 5.895 37.624 1.00 96.19 191 ALA A C 1
ATOM 1381 O O . ALA A 1 191 ? -27.556 6.391 38.303 1.00 96.19 191 ALA A O 1
ATOM 1382 N N . CYS A 1 192 ? -25.483 5.558 38.168 1.00 97.31 192 CYS A N 1
ATOM 1383 C CA . CYS A 1 192 ? -25.136 5.837 39.559 1.00 97.31 192 CYS A CA 1
ATOM 1384 C C . CYS A 1 192 ? -24.941 7.339 39.783 1.00 97.31 192 CYS A C 1
ATOM 1386 O O . CYS A 1 192 ? -24.253 8.011 39.013 1.00 97.31 192 CYS A O 1
ATOM 1388 N N . ASN A 1 193 ? -25.513 7.881 40.857 1.00 96.56 193 ASN A N 1
ATOM 1389 C CA . ASN A 1 193 ? -25.328 9.291 41.173 1.00 96.56 193 ASN A CA 1
ATOM 1390 C C . ASN A 1 193 ? -23.861 9.590 41.538 1.00 96.56 193 ASN A C 1
ATOM 1392 O O . ASN A 1 193 ? -23.327 8.984 42.466 1.00 96.56 193 ASN A O 1
ATOM 1396 N N . VAL A 1 194 ? -23.244 10.570 40.869 1.00 96.19 194 VAL A N 1
ATOM 1397 C CA . VAL A 1 194 ? -21.830 10.965 41.055 1.00 96.19 194 VAL A CA 1
ATOM 1398 C C . VAL A 1 194 ? -21.482 11.451 42.466 1.00 96.19 194 VAL A C 1
ATOM 1400 O O . VAL A 1 194 ? -20.333 11.355 42.880 1.00 96.19 194 VAL A O 1
ATOM 1403 N N . HIS A 1 195 ? -22.454 11.977 43.213 1.00 96.06 195 HIS A N 1
ATOM 1404 C CA . HIS A 1 195 ? -22.264 12.459 44.584 1.00 96.06 195 HIS A CA 1
ATOM 1405 C C . HIS A 1 195 ? -22.765 11.459 45.632 1.00 96.06 195 HIS A C 1
ATOM 1407 O O . HIS A 1 195 ? -22.330 11.488 46.783 1.00 96.06 195 HIS A O 1
ATOM 1413 N N . GLY A 1 196 ? -23.700 10.594 45.244 1.00 95.06 196 GLY A N 1
ATOM 1414 C CA . GLY A 1 196 ? -24.324 9.607 46.114 1.00 95.06 196 GLY A CA 1
ATOM 1415 C C . GLY A 1 196 ? -23.630 8.247 46.119 1.00 95.06 196 GLY A C 1
ATOM 1416 O O . GLY A 1 196 ? -23.848 7.473 47.046 1.00 95.06 196 GLY A O 1
ATOM 1417 N N . SER A 1 197 ? -22.795 7.957 45.122 1.00 97.06 197 SER A N 1
ATOM 1418 C CA . SER A 1 197 ? -22.163 6.645 44.934 1.00 97.06 197 SER A CA 1
ATOM 1419 C C . SER A 1 197 ? -20.653 6.714 45.148 1.00 97.06 197 SER A C 1
ATOM 1421 O O . SER A 1 197 ? -20.018 7.720 44.835 1.00 97.06 197 SER A O 1
ATOM 1423 N N . ALA A 1 198 ? -20.072 5.628 45.648 1.00 96.06 198 ALA A N 1
ATOM 1424 C CA . ALA A 1 198 ? -18.627 5.451 45.768 1.00 96.06 198 ALA A CA 1
ATOM 1425 C C . ALA A 1 198 ? -17.960 5.151 44.411 1.00 96.06 198 ALA A C 1
ATOM 1427 O O . ALA A 1 198 ? -16.771 5.396 44.229 1.00 96.06 198 ALA A O 1
ATOM 1428 N N . SER A 1 199 ? -18.724 4.620 43.452 1.00 96.06 199 SER A N 1
ATOM 1429 C CA . SER A 1 199 ? -18.300 4.320 42.083 1.00 96.06 199 SER A CA 1
ATOM 1430 C C . SER A 1 199 ? -19.462 4.540 41.117 1.00 96.06 199 SER A C 1
ATOM 1432 O O . SER A 1 199 ? -20.626 4.409 41.497 1.00 96.06 199 SER A O 1
ATOM 1434 N N . LEU A 1 200 ? -19.145 4.853 39.860 1.00 96.56 200 LEU A N 1
ATOM 1435 C CA . LEU A 1 200 ? -20.127 4.903 38.773 1.00 96.56 200 LEU A CA 1
ATOM 1436 C C . LEU A 1 200 ? -20.395 3.531 38.145 1.00 96.56 200 LEU A C 1
ATOM 1438 O O . LEU A 1 200 ? -21.365 3.371 37.405 1.00 96.56 200 LEU A O 1
ATOM 1442 N N . GLN A 1 201 ? -19.554 2.545 38.466 1.00 97.25 201 GLN A N 1
ATOM 1443 C CA . GLN A 1 201 ? -19.784 1.152 38.125 1.00 97.25 201 GLN A CA 1
ATOM 1444 C C . GLN A 1 201 ? -20.678 0.504 39.186 1.00 97.25 201 GLN A C 1
ATOM 1446 O O . GLN A 1 201 ? -20.373 0.532 40.378 1.00 97.25 201 GLN A O 1
ATOM 1451 N N . CYS A 1 202 ? -21.769 -0.083 38.717 1.00 96.81 202 CYS A N 1
ATOM 1452 C CA . CYS A 1 202 ? -22.700 -0.899 39.477 1.00 96.81 202 CYS A CA 1
ATOM 1453 C C . CYS A 1 202 ? -22.353 -2.391 39.356 1.00 96.81 202 CYS A C 1
ATOM 1455 O O . CYS A 1 202 ? -21.508 -2.771 38.537 1.00 96.81 202 CYS A O 1
ATOM 1457 N N . ASP A 1 203 ? -23.003 -3.219 40.172 1.00 96.38 203 ASP A N 1
ATOM 1458 C CA . ASP A 1 203 ? -22.929 -4.678 40.067 1.00 96.38 203 ASP A CA 1
ATOM 1459 C C . ASP A 1 203 ? -23.736 -5.240 38.877 1.00 96.38 203 ASP A C 1
ATOM 1461 O O . ASP A 1 203 ? -24.374 -4.502 38.121 1.00 96.38 203 ASP A O 1
ATOM 1465 N N . ASP A 1 204 ? -23.731 -6.566 38.719 1.00 93.81 204 ASP A N 1
ATOM 1466 C CA . ASP A 1 204 ? -24.431 -7.266 37.632 1.00 93.81 204 ASP A CA 1
ATOM 1467 C C . ASP A 1 204 ? -25.965 -7.146 37.696 1.00 93.81 204 ASP A C 1
ATOM 1469 O O . ASP A 1 204 ? -26.650 -7.450 36.720 1.00 93.81 204 ASP A O 1
ATOM 1473 N N . SER A 1 205 ? -26.516 -6.687 38.823 1.00 95.06 205 SER A N 1
ATOM 1474 C CA . SER A 1 205 ? -27.945 -6.389 38.991 1.00 95.06 205 SER A CA 1
ATOM 1475 C C . SER A 1 205 ? -28.266 -4.908 38.778 1.00 95.06 205 SER A C 1
ATOM 1477 O O . SER A 1 205 ? -29.425 -4.500 38.875 1.00 95.06 205 SER A O 1
ATOM 1479 N N . GLY A 1 206 ? -27.261 -4.081 38.490 1.00 95.81 206 GLY A N 1
ATOM 1480 C CA . GLY A 1 206 ? -27.438 -2.654 38.281 1.00 95.81 206 GLY A CA 1
ATOM 1481 C C . GLY A 1 206 ? -27.484 -1.841 39.569 1.00 95.81 206 GLY A C 1
ATOM 1482 O O . GLY A 1 206 ? -27.919 -0.684 39.525 1.00 95.81 206 GLY A O 1
ATOM 1483 N N . VAL A 1 207 ? -27.087 -2.410 40.709 1.00 97.56 207 VAL A N 1
ATOM 1484 C CA . VAL A 1 207 ? -27.097 -1.725 42.005 1.00 97.56 207 VAL A CA 1
ATOM 1485 C C . VAL A 1 207 ? -25.775 -0.994 42.208 1.00 97.56 207 VAL A C 1
ATOM 1487 O O . VAL A 1 207 ? -24.684 -1.550 42.079 1.00 97.56 207 VAL A O 1
ATOM 1490 N N . CYS A 1 208 ? -25.880 0.300 42.488 1.00 97.62 208 CYS A N 1
ATOM 1491 C CA . CYS A 1 208 ? -24.744 1.178 42.698 1.00 97.62 208 CYS A CA 1
ATOM 1492 C C . CYS A 1 208 ? -24.218 1.068 44.136 1.00 97.62 208 CYS A C 1
ATOM 1494 O O . CYS A 1 208 ? -25.013 0.993 45.078 1.00 97.6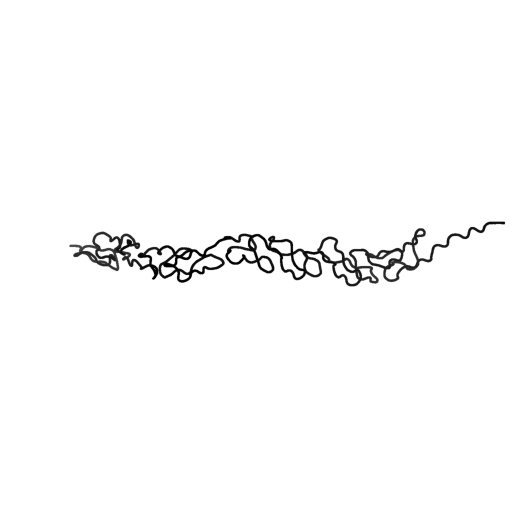2 208 CYS A O 1
ATOM 1496 N N . PRO A 1 209 ? -22.893 1.127 44.340 1.00 97.38 209 PRO A N 1
ATOM 1497 C CA . PRO A 1 209 ? -22.319 1.167 45.677 1.00 97.38 209 PRO A CA 1
ATOM 1498 C C . PRO A 1 209 ? -22.548 2.553 46.295 1.00 97.38 209 PRO A C 1
ATOM 1500 O O . PRO A 1 209 ? -21.838 3.506 45.976 1.00 97.38 209 PRO A O 1
ATOM 1503 N N . CYS A 1 210 ? -23.556 2.687 47.159 1.00 97.12 210 CYS A N 1
ATOM 1504 C CA . CYS A 1 210 ? -23.910 3.974 47.759 1.00 97.12 210 CYS A CA 1
ATOM 1505 C C . CYS A 1 210 ? -22.956 4.397 48.878 1.00 97.12 210 CYS A C 1
ATOM 1507 O O . CYS A 1 210 ? -22.524 3.585 49.697 1.00 97.12 210 CYS A O 1
ATOM 1509 N N . ASN A 1 211 ? -22.669 5.699 48.928 1.00 94.94 211 ASN A N 1
ATOM 1510 C CA . ASN A 1 211 ? -21.963 6.325 50.038 1.00 94.94 211 ASN A CA 1
ATOM 1511 C C . ASN A 1 211 ? -22.815 6.274 51.318 1.00 94.94 211 ASN A C 1
ATOM 1513 O O . ASN A 1 211 ? -24.034 6.081 51.278 1.00 94.94 211 ASN A O 1
ATOM 1517 N N . LEU A 1 212 ? -22.167 6.484 52.466 1.00 92.31 212 LEU A N 1
ATOM 1518 C CA . LEU A 1 212 ? -22.849 6.603 53.756 1.00 92.31 212 LEU A CA 1
ATOM 1519 C C . LEU A 1 212 ? -23.992 7.624 53.673 1.00 92.31 212 LEU A C 1
ATOM 1521 O O . LEU A 1 212 ? -23.869 8.675 53.048 1.00 92.31 212 LEU A O 1
ATOM 1525 N N . GLU A 1 213 ? -25.102 7.310 54.336 1.00 93.69 213 GLU A N 1
ATOM 1526 C CA . GLU A 1 213 ? -26.295 8.166 54.411 1.00 93.69 213 GLU A CA 1
ATOM 1527 C C . GLU A 1 213 ? -27.044 8.397 53.087 1.00 93.69 213 GLU A C 1
ATOM 1529 O O . GLU A 1 213 ? -27.947 9.234 53.013 1.00 93.69 213 GLU A O 1
ATOM 1534 N N . VAL A 1 214 ? -26.748 7.586 52.069 1.00 96.31 214 VAL A N 1
ATOM 1535 C CA . VAL A 1 214 ? -27.448 7.539 50.779 1.00 96.31 214 VAL A CA 1
ATOM 1536 C C . VAL A 1 214 ? -28.178 6.198 50.627 1.00 96.31 214 VAL A C 1
ATOM 1538 O O . VAL A 1 214 ? -27.702 5.169 51.104 1.00 96.31 214 VAL A O 1
ATOM 1541 N N . ILE A 1 215 ? -29.349 6.198 49.987 1.00 94.25 215 ILE A N 1
ATOM 1542 C CA . ILE A 1 215 ? -30.186 5.015 49.734 1.00 94.25 215 ILE A CA 1
ATOM 1543 C C . ILE A 1 215 ? -30.675 4.950 48.280 1.00 94.25 215 ILE A C 1
ATOM 1545 O O . ILE A 1 215 ? -30.601 5.918 47.516 1.00 94.25 215 ILE A O 1
ATOM 1549 N N . GLY A 1 216 ? -31.228 3.788 47.925 1.00 94.69 216 GLY A N 1
ATOM 1550 C CA . GLY A 1 216 ? -31.765 3.478 46.602 1.00 94.69 216 GLY A CA 1
ATOM 1551 C C . GLY A 1 216 ? -30.738 2.802 45.695 1.00 94.69 216 GLY A C 1
ATOM 1552 O O . GLY A 1 216 ? -29.537 2.932 45.892 1.00 94.69 216 GLY A O 1
ATOM 1553 N N . THR A 1 217 ? -31.207 2.101 44.663 1.00 96.06 217 THR A N 1
ATOM 1554 C CA . THR A 1 217 ? -30.337 1.323 43.758 1.00 96.06 217 THR A CA 1
ATOM 1555 C C . THR A 1 217 ? -29.405 2.186 42.912 1.00 96.06 217 THR A C 1
ATOM 1557 O O . THR A 1 217 ? -28.382 1.698 42.447 1.00 96.06 217 THR A O 1
ATOM 1560 N N . LYS A 1 218 ? -29.744 3.467 42.725 1.00 97.12 218 LYS A N 1
ATOM 1561 C CA . LYS A 1 218 ? -28.968 4.461 41.961 1.00 97.12 218 LYS A CA 1
ATOM 1562 C C . LYS A 1 218 ? -28.326 5.540 42.839 1.00 97.12 218 LYS A C 1
ATOM 1564 O O . LYS A 1 218 ? -27.774 6.512 42.325 1.00 97.12 218 LYS A O 1
ATOM 1569 N N . CYS A 1 219 ? -28.427 5.386 44.161 1.00 96.75 219 CYS A N 1
ATOM 1570 C CA . CYS A 1 219 ? -27.898 6.316 45.158 1.00 96.75 219 CYS A CA 1
ATOM 1571 C C . CYS A 1 219 ? -28.368 7.768 44.959 1.00 96.75 219 CYS A C 1
ATOM 1573 O O . CYS A 1 219 ? -27.595 8.716 45.082 1.00 96.75 219 CYS A O 1
ATOM 1575 N N . THR A 1 220 ? -29.640 7.954 44.596 1.00 96.31 220 THR A N 1
ATOM 1576 C CA . THR A 1 220 ? -30.213 9.271 44.271 1.00 96.31 220 THR A CA 1
ATOM 1577 C C . THR A 1 220 ? -30.912 9.942 45.450 1.00 96.31 220 THR A C 1
ATOM 1579 O O . THR A 1 220 ? -31.280 11.110 45.342 1.00 96.31 220 THR A O 1
ATOM 1582 N N . GLN A 1 221 ? -31.097 9.240 46.570 1.00 95.38 221 GLN A N 1
ATOM 1583 C CA . GLN A 1 221 ? -31.860 9.731 47.716 1.00 95.38 221 GLN A CA 1
ATOM 1584 C C . GLN A 1 221 ? -31.015 9.705 48.986 1.00 95.38 221 GLN A C 1
ATOM 1586 O O . GLN A 1 221 ? -30.327 8.728 49.267 1.00 95.38 221 GLN A O 1
ATOM 1591 N N . CYS A 1 222 ? -31.087 10.773 49.777 1.00 94.81 222 CYS A N 1
ATOM 1592 C CA . CYS A 1 222 ? -30.504 10.786 51.113 1.00 94.81 222 CYS A CA 1
ATOM 1593 C C . CYS A 1 222 ? -31.401 10.017 52.095 1.00 94.81 222 CYS A C 1
ATOM 1595 O O . CYS A 1 222 ? -32.626 10.036 51.959 1.00 94.81 222 CYS A O 1
ATOM 1597 N N . LYS A 1 223 ? -30.809 9.382 53.115 1.00 94.81 223 LYS A N 1
ATOM 1598 C CA . LYS A 1 223 ? -31.567 8.850 54.260 1.00 94.81 223 LYS A CA 1
ATOM 1599 C C . LYS A 1 223 ? -32.348 9.967 54.962 1.00 94.81 223 LYS A C 1
ATOM 1601 O O . LYS A 1 223 ? -32.007 11.149 54.877 1.00 94.81 223 LYS A O 1
ATOM 1606 N N . THR A 1 224 ? -33.381 9.589 55.711 1.00 91.50 224 THR A N 1
ATOM 1607 C CA . THR A 1 224 ? -34.184 10.519 56.515 1.00 91.50 224 THR A CA 1
ATOM 1608 C C . THR A 1 224 ? -33.297 11.378 57.424 1.00 91.50 224 THR A C 1
ATOM 1610 O O . THR A 1 224 ? -32.466 10.857 58.161 1.00 91.50 224 THR A O 1
ATOM 1613 N N . GLY A 1 225 ? -33.476 12.703 57.375 1.00 89.19 225 GLY A N 1
ATOM 1614 C CA . GLY A 1 225 ? -32.675 13.668 58.145 1.00 89.19 225 GLY A CA 1
ATOM 1615 C C . GLY A 1 225 ? -31.477 14.270 57.396 1.00 89.19 225 GLY A C 1
ATOM 1616 O O . GLY A 1 225 ? -30.858 15.202 57.914 1.00 89.19 225 GLY A O 1
ATOM 1617 N N . TYR A 1 226 ? -31.195 13.804 56.175 1.00 92.75 226 TYR A N 1
ATOM 1618 C CA . TYR A 1 226 ? -30.112 14.289 55.317 1.00 92.75 226 TYR A CA 1
ATOM 1619 C C . TYR A 1 226 ? -30.644 14.924 54.022 1.00 92.75 226 TYR A C 1
ATOM 1621 O O . TYR A 1 226 ? -31.725 14.582 53.543 1.00 92.75 226 TYR A O 1
ATOM 1629 N N . PHE A 1 227 ? -29.883 15.852 53.437 1.00 91.19 227 PHE A N 1
ATOM 1630 C CA . PHE A 1 227 ? -30.218 16.539 52.182 1.00 91.19 227 PHE A CA 1
ATOM 1631 C C . PHE A 1 227 ? -28.960 16.851 51.355 1.00 91.19 227 PHE A C 1
ATOM 1633 O O . PHE A 1 227 ? -27.857 16.902 51.896 1.00 91.19 227 PHE A O 1
ATOM 1640 N N . GLY A 1 228 ? -29.115 17.067 50.044 1.00 89.75 228 GLY A N 1
ATOM 1641 C CA . GLY A 1 228 ? -28.018 17.501 49.162 1.00 89.75 228 GLY A CA 1
ATOM 1642 C C . GLY A 1 228 ? -28.082 16.941 47.739 1.00 89.75 228 GLY A C 1
ATOM 1643 O O . GLY A 1 228 ? -27.749 17.643 46.782 1.00 89.75 228 GLY A O 1
ATOM 1644 N N . LEU A 1 229 ? -28.555 15.705 47.574 1.00 91.25 229 LEU A N 1
ATOM 1645 C CA . LEU A 1 229 ? -28.639 15.061 46.261 1.00 91.25 229 LEU A CA 1
ATOM 1646 C C . LEU A 1 229 ? -29.747 15.668 45.375 1.00 91.25 229 LEU A C 1
ATOM 1648 O O . LEU A 1 229 ? -30.756 16.142 45.897 1.00 91.25 229 LEU A O 1
ATOM 1652 N N . PRO A 1 230 ? -29.573 15.673 44.036 1.00 89.06 230 PRO A N 1
ATOM 1653 C CA . PRO A 1 230 ? -28.415 15.172 43.289 1.00 89.06 230 PRO A CA 1
ATOM 1654 C C . PRO A 1 230 ? -27.282 16.204 43.134 1.00 89.06 230 PRO A C 1
ATOM 1656 O O . PRO A 1 230 ? -26.388 15.973 42.335 1.00 89.06 230 PRO A O 1
ATOM 1659 N N . LYS A 1 231 ? -27.316 17.350 43.830 1.00 89.56 231 LYS A N 1
ATOM 1660 C CA . LYS A 1 231 ? -26.377 18.469 43.606 1.00 89.56 231 LYS A CA 1
ATOM 1661 C C . LYS A 1 231 ? -25.064 18.351 44.385 1.00 89.56 231 LYS A C 1
ATOM 1663 O O . LYS A 1 231 ? -24.068 18.944 43.991 1.00 89.56 231 LYS A O 1
ATOM 1668 N N . MET A 1 232 ? -25.075 17.658 45.519 1.00 90.81 232 MET A N 1
ATOM 1669 C CA . MET A 1 232 ? -23.914 17.454 46.387 1.00 90.81 232 MET A CA 1
ATOM 1670 C C . MET A 1 232 ? -24.132 16.245 47.300 1.00 90.81 232 MET A C 1
ATOM 1672 O O . MET A 1 232 ? -25.253 15.751 47.420 1.00 90.81 232 MET A O 1
ATOM 1676 N N . ALA A 1 233 ? -23.069 15.786 47.965 1.00 91.75 233 ALA A N 1
ATOM 1677 C CA . ALA A 1 233 ? -23.156 14.703 48.942 1.00 91.75 233 ALA A CA 1
ATOM 1678 C C . ALA A 1 233 ? -24.152 15.033 50.070 1.00 91.75 233 ALA A C 1
ATOM 1680 O O . ALA A 1 233 ? -24.296 16.194 50.465 1.00 91.75 233 ALA A O 1
ATOM 1681 N N . CYS A 1 234 ? -24.824 14.005 50.592 1.00 91.88 234 CYS A N 1
ATOM 1682 C CA . CYS A 1 234 ? -25.794 14.151 51.670 1.00 91.88 234 CYS A CA 1
ATOM 1683 C C . CYS A 1 234 ? -25.141 14.720 52.936 1.00 91.88 234 CYS A C 1
ATOM 1685 O O . CYS A 1 234 ? -24.125 14.215 53.413 1.00 91.88 234 CYS A O 1
ATOM 1687 N N . LYS A 1 235 ? -25.750 15.763 53.501 1.00 90.69 235 LYS A N 1
ATOM 1688 C CA . LYS A 1 235 ? -25.359 16.376 54.774 1.00 90.69 235 LYS A CA 1
ATOM 1689 C C . LYS A 1 235 ? -26.548 16.365 55.729 1.00 90.69 235 LYS A C 1
ATOM 1691 O O . LYS A 1 235 ? -27.687 16.547 55.302 1.00 90.69 235 LYS A O 1
ATOM 1696 N N . GLY A 1 236 ? -26.282 16.113 57.008 1.00 84.81 236 GLY A N 1
ATOM 1697 C CA . GLY A 1 236 ? -27.301 16.177 58.055 1.00 84.81 236 GLY A CA 1
ATOM 1698 C C . GLY A 1 236 ? -27.692 17.623 58.360 1.00 84.81 236 GLY A C 1
ATOM 1699 O O . GLY A 1 236 ? -26.956 18.558 58.033 1.00 84.81 236 GLY A O 1
ATOM 1700 N N . LYS A 1 237 ? -28.838 17.826 59.014 1.00 72.75 237 LYS A N 1
ATOM 1701 C CA . LYS A 1 237 ? -29.163 19.136 59.594 1.00 72.75 237 LYS A CA 1
ATOM 1702 C C . LYS A 1 237 ? -28.092 19.547 60.614 1.00 72.75 237 LYS A C 1
ATOM 1704 O O . LYS A 1 237 ? -27.793 18.786 61.533 1.00 72.75 237 LYS A O 1
ATOM 1709 N N . LEU A 1 238 ? -27.576 20.771 60.478 1.00 61.81 238 LEU A N 1
ATOM 1710 C CA . LEU A 1 238 ? -27.077 21.522 61.632 1.00 61.81 238 LEU A CA 1
ATOM 1711 C C . LEU A 1 238 ? -28.258 21.662 62.601 1.00 61.81 238 LEU A C 1
ATOM 1713 O O . LEU A 1 238 ? -29.347 22.058 62.178 1.00 61.81 238 LEU A O 1
ATOM 1717 N N . ARG A 1 239 ? -28.054 21.222 63.845 1.00 54.97 239 ARG A N 1
ATOM 1718 C CA . ARG A 1 239 ? -28.981 21.472 64.952 1.00 54.97 239 ARG A CA 1
ATOM 1719 C C . ARG A 1 239 ? -29.181 22.967 65.152 1.00 54.97 239 ARG A C 1
ATOM 1721 O O . ARG A 1 239 ? -28.179 23.699 64.997 1.00 54.97 239 ARG A O 1
#

Radius of gyration: 42.54 Å; chains: 1; bounding box: 95×38×133 Å

Foldseek 3Di:
DDDDPDDPDDPFQPADQQFAPDGGDADPPLQAGHGAPQFDDSRSPFGDFQWADGGNRGTHGAQAPDPSNGADRYPSFTPADFLAEDRRGHFAQQLPQDRGDDNPNAHPPGHLQFDDRSSQHHHPQWADGRSPSPTDCPPPQLLADQQFAPDSDADRHQSAGHGAPQFDDSNSPDGHAQWEDRGNRHTHGLQAQPAQAPGSHDDNVSAGHGDPQFDDSRSQDGHPQWDDPSNHHTDGDDD

Secondary structure (DSSP, 8-state):
---------PPP----TTTBS-SS-B-TTTT-B-BPTTEESTT--EEPTTEEEEETTEEEEP---STT--B-TTT--B-PPSSEETTTTEEP-STTS-S-B-TTS-B-S--TTEESTTS-EEPTT-BS-TTTT--B-TT------TTTEEEEEE-TTT--EEEPTTEESTT--EEPTTEEEEETTEEEE----TTTBS-S---TT----BPTTEESTTS-EEPTTEE-TTTS--EEPP-

Organism: Nematostella vectensis (NCBI:txid45351)

Sequence (239 aa):
MAISNEPFRSPACSCDPLGSRTLSECEPYGGQCRCKPGVEGRDCGRCKPGFYNMTSEGCRPCDCKGPNSVCDPVSGECECPANTVGRTCEPCQCNNSTDKCLRSGECRDCQHNTTGFYCDKCVTGTYGNATAQQCKGKQISCDCNVNGSSSSLCDHVTGQCSCKENVVGRDCSRCKVSSYGFGPAGCTECACNVHGSASLQCDDSGVCPCNLEVIGTKCTQCKTGYFGLPKMACKGKLR

pLDDT: mean 87.97, std 11.94, range [36.75, 97.69]